Protein AF-A0AAJ4XD61-F1 (afdb_monomer)

Solvent-accessible surface area (backbone atoms only — not comparable to full-atom values): 10474 Å² total; per-residue (Å²): 143,77,82,74,88,68,86,45,71,70,56,52,54,52,51,52,53,49,52,51,53,53,51,50,51,53,49,53,50,52,49,56,61,45,53,46,67,23,56,29,84,38,44,87,35,73,72,47,46,79,49,48,78,36,85,38,51,25,72,42,56,35,38,30,31,34,50,80,77,46,98,38,82,84,31,45,27,43,47,44,35,91,63,39,84,61,34,61,56,54,55,50,40,56,69,39,100,76,48,63,38,43,83,73,51,75,40,61,50,62,17,38,35,35,28,81,45,31,36,24,34,20,40,32,77,80,63,52,63,49,31,31,37,32,34,44,36,33,38,82,89,66,54,74,44,42,26,28,32,78,60,45,44,74,39,89,88,45,76,66,56,90,79,20,48,26,26,38,41,59,49,48,56,59,48,95,66,62,56,84,62,74,34,74,43,72,62,39,39,86,129

Structure (mmCIF, N/CA/C/O backbone):
data_AF-A0AAJ4XD61-F1
#
_entry.id   AF-A0AAJ4XD61-F1
#
loop_
_atom_site.group_PDB
_atom_site.id
_atom_site.type_symbol
_atom_site.label_atom_id
_atom_site.label_alt_id
_atom_site.label_comp_id
_atom_site.label_asym_id
_atom_site.label_entity_id
_atom_site.label_seq_id
_atom_site.pdbx_PDB_ins_code
_atom_site.Cartn_x
_atom_site.Cartn_y
_atom_site.Cartn_z
_atom_site.occupancy
_atom_site.B_iso_or_equiv
_atom_site.auth_seq_id
_atom_site.auth_comp_id
_atom_site.auth_asym_id
_atom_site.auth_atom_id
_atom_site.pdbx_PDB_model_num
ATOM 1 N N . MET A 1 1 ? 29.766 -0.942 -69.071 1.00 41.41 1 MET A N 1
ATOM 2 C CA . MET A 1 1 ? 30.371 -1.446 -67.819 1.00 41.41 1 MET A CA 1
ATOM 3 C C . MET A 1 1 ? 30.762 -0.225 -66.989 1.00 41.41 1 MET A C 1
ATOM 5 O O . MET A 1 1 ? 31.818 0.340 -67.216 1.00 41.41 1 MET A O 1
ATOM 9 N N . GLY A 1 2 ? 29.845 0.290 -66.163 1.00 44.09 2 GLY A N 1
ATOM 10 C CA . GLY A 1 2 ? 30.051 1.512 -65.374 1.00 44.09 2 GLY A CA 1
ATOM 11 C C . GLY A 1 2 ? 30.222 1.145 -63.906 1.00 44.09 2 GLY A C 1
ATOM 12 O O . GLY A 1 2 ? 29.360 0.479 -63.340 1.00 44.09 2 GLY A O 1
ATOM 13 N N . ILE A 1 3 ? 31.369 1.490 -63.334 1.00 48.03 3 ILE A N 1
ATOM 14 C CA . ILE A 1 3 ? 31.795 1.123 -61.982 1.00 48.03 3 ILE A CA 1
ATOM 15 C C . ILE A 1 3 ? 30.750 1.611 -60.963 1.00 48.03 3 ILE A C 1
ATOM 17 O O . ILE A 1 3 ? 30.395 2.787 -60.955 1.00 48.03 3 ILE A O 1
ATOM 21 N N . LYS A 1 4 ? 30.243 0.682 -60.136 1.00 55.12 4 LYS A N 1
ATOM 22 C CA . LYS A 1 4 ? 29.303 0.923 -59.026 1.00 55.12 4 LYS A CA 1
ATOM 23 C C . LYS A 1 4 ? 29.741 2.150 -58.223 1.00 55.12 4 LYS A C 1
ATOM 25 O O . LYS A 1 4 ? 30.900 2.204 -57.816 1.00 55.12 4 LYS A O 1
ATOM 30 N N . GLU A 1 5 ? 28.825 3.082 -57.950 1.00 60.38 5 GLU A N 1
ATOM 31 C CA . GLU A 1 5 ? 29.060 4.172 -56.998 1.00 60.38 5 GLU A CA 1
ATOM 32 C C . GLU A 1 5 ? 29.493 3.584 -55.646 1.00 60.38 5 GLU A C 1
ATOM 34 O O . GLU A 1 5 ? 28.682 3.089 -54.861 1.00 60.38 5 GLU A O 1
ATOM 39 N N . GLY A 1 6 ? 30.803 3.576 -55.400 1.00 63.00 6 GLY A N 1
ATOM 40 C CA . GLY A 1 6 ? 31.387 3.079 -54.166 1.00 63.00 6 GLY A CA 1
ATOM 41 C C . GLY A 1 6 ? 30.947 3.948 -52.995 1.00 63.00 6 GLY A C 1
ATOM 42 O O . GLY A 1 6 ? 30.876 5.175 -53.098 1.00 63.00 6 GLY A O 1
ATOM 43 N N . ILE A 1 7 ? 30.643 3.313 -51.866 1.00 67.31 7 ILE A N 1
ATOM 44 C CA . ILE A 1 7 ? 30.358 4.013 -50.615 1.00 67.31 7 ILE A CA 1
ATOM 45 C C . ILE A 1 7 ? 31.574 4.894 -50.290 1.00 67.31 7 ILE A C 1
ATOM 47 O O . ILE A 1 7 ? 32.652 4.397 -49.981 1.00 67.31 7 ILE A O 1
ATOM 51 N N . THR A 1 8 ? 31.418 6.213 -50.382 1.00 80.56 8 THR A N 1
ATOM 52 C CA . THR A 1 8 ? 32.490 7.158 -50.056 1.00 80.56 8 THR A CA 1
ATOM 53 C C . THR A 1 8 ? 32.711 7.220 -48.546 1.00 80.56 8 THR A C 1
ATOM 55 O O . THR A 1 8 ? 31.757 7.138 -47.771 1.00 80.56 8 THR A O 1
ATOM 58 N N . ALA A 1 9 ? 33.955 7.438 -48.104 1.00 78.38 9 ALA A N 1
ATOM 59 C CA . ALA A 1 9 ? 34.315 7.516 -46.680 1.00 78.38 9 ALA A CA 1
ATOM 60 C C . ALA A 1 9 ? 33.426 8.496 -45.883 1.00 78.38 9 ALA A C 1
ATOM 62 O O . ALA A 1 9 ? 33.001 8.200 -44.769 1.00 78.38 9 ALA A O 1
ATOM 63 N N . LYS A 1 10 ? 33.034 9.623 -46.494 1.00 82.00 10 LYS A N 1
ATOM 64 C CA . LYS A 1 10 ? 32.093 10.598 -45.914 1.00 82.00 10 LYS A CA 1
ATOM 65 C C . LYS A 1 10 ? 30.693 10.014 -45.661 1.00 82.00 10 LYS A C 1
ATOM 67 O O . LYS A 1 10 ? 30.077 10.335 -44.647 1.00 82.00 10 LYS A O 1
ATOM 72 N N . LYS A 1 11 ? 30.188 9.151 -46.556 1.00 83.19 11 LYS A N 1
ATOM 73 C CA . LYS A 1 11 ? 28.915 8.428 -46.369 1.00 83.19 11 LYS A CA 1
ATOM 74 C C . LYS A 1 11 ? 29.038 7.398 -45.239 1.00 83.19 11 LYS A C 1
ATOM 76 O O . LYS A 1 11 ? 28.133 7.332 -44.413 1.00 83.19 11 LYS A O 1
ATOM 81 N N . VAL A 1 12 ? 30.161 6.672 -45.148 1.00 86.44 12 VAL A N 1
ATOM 82 C CA . VAL A 1 12 ? 30.424 5.714 -44.050 1.00 86.44 12 VAL A CA 1
ATOM 83 C C . VAL A 1 12 ? 30.426 6.414 -42.691 1.00 86.44 12 VAL A C 1
ATOM 85 O O . VAL A 1 12 ? 29.702 6.000 -41.790 1.00 86.44 12 VAL A O 1
ATOM 88 N N . ILE A 1 13 ? 31.173 7.514 -42.557 1.00 90.62 13 ILE A N 1
ATOM 89 C CA . ILE A 1 13 ? 31.266 8.285 -41.306 1.00 90.62 13 ILE A CA 1
ATOM 90 C C . ILE A 1 13 ? 29.890 8.818 -40.890 1.00 90.62 13 ILE A C 1
ATOM 92 O O . ILE A 1 13 ? 29.514 8.714 -39.725 1.00 90.62 13 ILE A O 1
ATOM 96 N N . LYS A 1 14 ? 29.097 9.336 -41.839 1.00 91.31 14 LYS A N 1
ATOM 97 C CA . LYS A 1 14 ? 27.735 9.812 -41.557 1.00 91.31 14 LYS A CA 1
ATOM 98 C C . LYS A 1 14 ? 26.831 8.691 -41.032 1.00 91.31 14 LYS A C 1
ATOM 100 O O . LYS A 1 14 ? 26.114 8.911 -40.061 1.00 91.31 14 LYS A O 1
ATOM 105 N N . ILE A 1 15 ? 26.867 7.507 -41.649 1.00 92.19 15 ILE A N 1
ATOM 106 C CA . ILE A 1 15 ? 26.083 6.343 -41.200 1.00 92.19 15 ILE A CA 1
ATOM 107 C C . ILE A 1 15 ? 26.527 5.913 -39.801 1.00 92.19 15 ILE A C 1
ATOM 109 O O . ILE A 1 15 ? 25.681 5.701 -38.940 1.00 92.19 15 ILE A O 1
ATOM 113 N N . PHE A 1 16 ? 27.835 5.854 -39.548 1.00 93.44 16 PHE A N 1
ATOM 114 C CA . PHE A 1 16 ? 28.373 5.491 -38.239 1.00 93.44 16 PHE A CA 1
ATOM 115 C C . PHE A 1 16 ? 27.903 6.446 -37.131 1.00 93.44 16 PHE A C 1
ATOM 117 O O . PHE A 1 16 ? 27.430 5.993 -36.091 1.00 93.44 16 PHE A O 1
ATOM 124 N N . ILE A 1 17 ? 27.944 7.760 -37.378 1.00 94.81 17 ILE A N 1
ATOM 125 C CA . ILE A 1 17 ? 27.443 8.770 -36.433 1.00 94.81 17 ILE A CA 1
ATOM 126 C C . ILE A 1 17 ? 25.939 8.594 -36.184 1.00 94.81 17 ILE A C 1
ATOM 128 O O . ILE A 1 17 ? 25.503 8.641 -35.036 1.00 94.81 17 ILE A O 1
ATOM 132 N N . ILE A 1 18 ? 25.141 8.347 -37.230 1.00 95.75 18 ILE A N 1
ATOM 133 C CA . ILE A 1 18 ? 23.700 8.091 -37.079 1.00 95.75 18 ILE A CA 1
ATOM 134 C C . ILE A 1 18 ? 23.461 6.839 -36.229 1.00 95.75 18 ILE A C 1
ATOM 136 O O . ILE A 1 18 ? 22.655 6.889 -35.304 1.00 95.75 18 ILE A O 1
ATOM 140 N N . CYS A 1 19 ? 24.175 5.742 -36.490 1.00 95.69 19 CYS A N 1
ATOM 141 C CA . CYS A 1 19 ? 24.056 4.513 -35.707 1.00 95.69 19 CYS A CA 1
ATOM 142 C C . CYS A 1 19 ? 24.410 4.733 -34.232 1.00 95.69 19 CYS A C 1
ATOM 144 O O . CYS A 1 19 ? 23.710 4.213 -33.367 1.00 95.69 19 CYS A O 1
ATOM 146 N N . LEU A 1 20 ? 25.444 5.528 -33.933 1.00 96.12 20 LEU A N 1
ATOM 147 C CA . LEU A 1 20 ? 25.796 5.875 -32.554 1.00 96.12 20 LEU A CA 1
ATOM 148 C C . LEU A 1 20 ? 24.698 6.688 -31.866 1.00 96.12 20 LEU A C 1
ATOM 150 O O . LEU A 1 20 ? 24.320 6.366 -30.743 1.00 96.12 20 LEU A O 1
ATOM 154 N N . ILE A 1 21 ? 24.155 7.707 -32.536 1.00 96.94 21 ILE A N 1
ATOM 155 C CA . ILE A 1 21 ? 23.086 8.546 -31.975 1.00 96.94 21 ILE A CA 1
ATOM 156 C C . ILE A 1 21 ? 21.821 7.714 -31.740 1.00 96.94 21 ILE A C 1
ATOM 158 O O . ILE A 1 21 ? 21.247 7.758 -30.654 1.00 96.94 21 ILE A O 1
ATOM 162 N N . VAL A 1 22 ? 21.401 6.921 -32.728 1.00 97.00 22 VAL A N 1
ATOM 163 C CA . VAL A 1 22 ? 20.222 6.050 -32.612 1.00 97.00 22 VAL A CA 1
ATOM 164 C C . VAL A 1 22 ? 20.436 4.999 -31.525 1.00 97.00 22 VAL A C 1
ATOM 166 O O . VAL A 1 22 ? 19.553 4.800 -30.694 1.00 97.00 22 VAL A O 1
ATOM 169 N N . GLY A 1 23 ? 21.613 4.372 -31.477 1.00 97.06 23 GLY A N 1
ATOM 170 C CA . GLY A 1 23 ? 21.970 3.408 -30.438 1.00 97.06 23 GLY A CA 1
ATOM 171 C C . GLY A 1 23 ? 21.922 4.019 -29.039 1.00 97.06 23 GLY A C 1
ATOM 172 O O . GLY A 1 23 ? 21.341 3.424 -28.134 1.00 97.06 23 GLY A O 1
ATOM 173 N N . PHE A 1 24 ? 22.445 5.235 -28.870 1.00 96.81 24 PHE A N 1
ATOM 174 C CA . PHE A 1 24 ? 22.386 5.956 -27.600 1.00 96.81 24 PHE A CA 1
ATOM 175 C C . PHE A 1 24 ? 20.947 6.290 -27.189 1.00 96.81 24 PHE A C 1
ATOM 177 O O . PHE A 1 24 ? 20.566 6.052 -26.045 1.00 96.81 24 PHE A O 1
ATOM 184 N N . ILE A 1 25 ? 20.117 6.775 -28.117 1.00 96.88 25 ILE A N 1
ATOM 185 C CA . ILE A 1 25 ? 18.702 7.072 -27.843 1.00 96.88 25 ILE A CA 1
ATOM 186 C C . ILE A 1 25 ? 17.949 5.801 -27.433 1.00 96.88 25 ILE A C 1
ATOM 188 O O . ILE A 1 25 ? 17.215 5.821 -26.445 1.00 96.88 25 ILE A O 1
ATOM 192 N N . LEU A 1 26 ? 18.148 4.688 -28.146 1.00 96.62 26 LEU A N 1
ATOM 193 C CA . LEU A 1 26 ? 17.525 3.404 -27.810 1.00 96.62 26 LEU A CA 1
ATOM 194 C C . LEU A 1 26 ? 17.996 2.877 -26.451 1.00 96.62 26 LEU A C 1
ATOM 196 O O . LEU A 1 26 ? 17.189 2.349 -25.688 1.00 96.62 26 LEU A O 1
ATOM 200 N N . PHE A 1 27 ? 19.274 3.054 -26.123 1.00 95.75 27 PHE A N 1
ATOM 201 C CA . PHE A 1 27 ? 19.824 2.676 -24.826 1.00 95.75 27 PHE A CA 1
ATOM 202 C C . PHE A 1 27 ? 19.216 3.499 -23.682 1.00 95.75 27 PHE A C 1
ATOM 204 O O . PHE A 1 27 ? 18.730 2.930 -22.704 1.00 95.75 27 PHE A O 1
ATOM 211 N N . VAL A 1 28 ? 19.159 4.827 -23.823 1.00 95.06 28 VAL A N 1
ATOM 212 C CA . VAL A 1 28 ? 18.509 5.713 -22.842 1.00 95.06 28 VAL A CA 1
ATOM 213 C C . VAL A 1 28 ? 17.031 5.358 -22.695 1.00 95.06 28 VAL A C 1
ATOM 215 O O . VAL A 1 28 ? 16.528 5.259 -21.575 1.00 95.06 28 VAL A O 1
ATOM 218 N N . PHE A 1 29 ? 16.339 5.100 -23.806 1.00 93.12 29 PHE A N 1
ATOM 219 C CA . PHE A 1 29 ? 14.955 4.644 -23.782 1.00 93.12 29 PHE A CA 1
ATOM 220 C C . PHE A 1 29 ? 14.813 3.330 -23.002 1.00 93.12 29 PHE A C 1
ATOM 222 O O . PHE A 1 29 ? 13.969 3.248 -22.113 1.00 93.12 29 PHE A O 1
ATOM 229 N N . ALA A 1 30 ? 15.669 2.336 -23.247 1.00 89.50 30 ALA A N 1
ATOM 230 C CA . ALA A 1 30 ? 15.654 1.066 -22.522 1.00 89.50 30 ALA A CA 1
ATOM 231 C C . ALA A 1 30 ? 15.893 1.235 -21.009 1.00 89.50 30 ALA A C 1
ATOM 233 O O . ALA A 1 30 ? 15.235 0.565 -20.208 1.00 89.50 30 ALA A O 1
ATOM 234 N N . ILE A 1 31 ? 16.768 2.160 -20.597 1.00 90.56 31 ILE A N 1
ATOM 235 C CA . ILE A 1 31 ? 16.965 2.491 -19.176 1.00 90.56 31 ILE A CA 1
ATOM 236 C C . ILE A 1 31 ? 15.693 3.089 -18.584 1.00 90.56 31 ILE A C 1
ATOM 238 O O . ILE A 1 31 ? 15.232 2.607 -17.553 1.00 90.56 31 ILE A O 1
ATOM 242 N N . ILE A 1 32 ? 15.100 4.095 -19.236 1.00 88.75 32 ILE A N 1
ATOM 243 C CA . ILE A 1 32 ? 13.856 4.731 -18.769 1.00 88.75 32 ILE A CA 1
ATOM 244 C C . ILE A 1 32 ? 12.755 3.681 -18.608 1.00 88.75 32 ILE A C 1
ATOM 246 O O . ILE A 1 32 ? 12.020 3.699 -17.620 1.00 88.75 32 ILE A O 1
ATOM 250 N N . GLN A 1 33 ? 12.667 2.737 -19.545 1.00 84.06 33 GLN A N 1
ATOM 251 C CA . GLN A 1 33 ? 11.729 1.626 -19.442 1.00 84.06 33 GLN A CA 1
ATOM 252 C C . GLN A 1 33 ? 12.097 0.687 -18.271 1.00 84.06 33 GLN A C 1
ATOM 254 O O . GLN A 1 33 ? 11.252 0.221 -17.523 1.00 84.06 33 GLN A O 1
ATOM 259 N N . THR A 1 34 ? 13.365 0.418 -18.010 1.00 84.00 34 THR A N 1
ATOM 260 C CA . THR A 1 34 ? 13.709 -0.489 -16.904 1.00 84.00 34 THR A CA 1
ATOM 261 C C . THR A 1 34 ? 13.411 0.140 -15.538 1.00 84.00 34 THR A C 1
ATOM 263 O O . THR A 1 34 ? 12.860 -0.523 -14.667 1.00 84.00 34 THR A O 1
ATOM 266 N N . VAL A 1 35 ? 13.693 1.431 -15.349 1.00 88.12 35 VAL A N 1
ATOM 267 C CA . VAL A 1 35 ? 13.585 2.083 -14.028 1.00 88.12 35 VAL A CA 1
ATOM 268 C C . VAL A 1 35 ? 12.174 2.550 -13.665 1.00 88.12 35 VAL A C 1
ATOM 270 O O . VAL A 1 35 ? 11.891 2.791 -12.490 1.00 88.12 35 VAL A O 1
ATOM 273 N N . LYS A 1 36 ? 11.268 2.697 -14.639 1.00 88.31 36 LYS A N 1
ATOM 274 C CA . LYS A 1 36 ? 9.931 3.246 -14.390 1.00 88.31 36 LYS A CA 1
ATOM 275 C C . LYS A 1 36 ? 9.055 2.259 -13.616 1.00 88.31 36 LYS A C 1
ATOM 277 O O . LYS A 1 36 ? 8.877 1.107 -14.006 1.00 88.31 36 LYS A O 1
ATOM 282 N N . THR A 1 37 ? 8.444 2.750 -12.539 1.00 89.38 37 THR A N 1
ATOM 283 C CA . THR A 1 37 ? 7.439 2.007 -11.772 1.00 89.38 37 THR A CA 1
ATOM 284 C C . THR A 1 37 ? 6.231 1.674 -12.644 1.00 89.38 37 THR A C 1
ATOM 286 O O . THR A 1 37 ? 5.659 2.545 -13.305 1.00 89.38 37 THR A O 1
ATOM 289 N N . LYS A 1 38 ? 5.825 0.408 -12.608 1.00 92.56 38 LYS A N 1
ATOM 290 C CA . LYS A 1 38 ? 4.647 -0.118 -13.307 1.00 92.56 38 LYS A CA 1
ATOM 291 C C . LYS A 1 38 ? 3.446 -0.127 -12.373 1.00 92.56 38 LYS A C 1
ATOM 293 O O . LYS A 1 38 ? 3.621 -0.232 -11.155 1.00 92.56 38 LYS A O 1
ATOM 298 N N . SER A 1 39 ? 2.234 -0.056 -12.923 1.00 94.00 39 SER A N 1
ATOM 299 C CA . SER A 1 39 ? 1.009 -0.082 -12.115 1.00 94.00 39 SER A CA 1
ATOM 300 C C . SER A 1 39 ? -0.140 -0.810 -12.808 1.00 94.00 39 SER A C 1
ATOM 302 O O . SER A 1 39 ? -0.460 -0.477 -13.944 1.00 94.00 39 SER A O 1
ATOM 304 N N . THR A 1 40 ? -0.827 -1.707 -12.097 1.00 95.31 40 THR A N 1
ATOM 305 C CA . THR A 1 40 ? -2.027 -2.407 -12.593 1.00 95.31 40 THR A CA 1
ATOM 306 C C . THR A 1 40 ? -3.185 -2.258 -11.617 1.00 95.31 40 THR A C 1
ATOM 308 O O . THR A 1 40 ? -3.015 -2.371 -10.403 1.00 95.31 40 THR A O 1
ATOM 311 N N . ASN A 1 41 ? -4.391 -2.024 -12.137 1.00 96.19 41 ASN A N 1
ATOM 312 C CA . ASN A 1 41 ? -5.608 -1.993 -11.329 1.00 96.19 41 ASN A CA 1
ATOM 313 C C . ASN A 1 41 ? -5.960 -3.408 -10.832 1.00 96.19 41 ASN A C 1
ATOM 315 O O . ASN A 1 41 ? -6.152 -4.325 -11.630 1.00 96.19 41 ASN A O 1
ATOM 319 N N . ILE A 1 42 ? -6.088 -3.567 -9.514 1.00 96.69 42 ILE A N 1
ATOM 320 C CA . ILE A 1 42 ? -6.462 -4.834 -8.864 1.00 96.69 42 ILE A CA 1
ATOM 321 C C . ILE A 1 42 ? -7.812 -4.749 -8.142 1.00 96.69 42 ILE A C 1
ATOM 323 O O . ILE A 1 42 ? -8.186 -5.670 -7.423 1.00 96.69 42 ILE A O 1
ATOM 327 N N . SER A 1 43 ? -8.597 -3.696 -8.383 1.00 96.69 43 SER A N 1
ATOM 328 C CA . SER A 1 43 ? -9.891 -3.457 -7.732 1.00 96.69 43 SER A CA 1
ATOM 329 C C . SER A 1 43 ? -10.910 -4.580 -7.930 1.00 96.69 43 SER A C 1
ATOM 331 O O . SER A 1 43 ? -11.793 -4.770 -7.104 1.00 96.69 43 SER A O 1
ATOM 333 N N . LYS A 1 44 ? -10.803 -5.350 -9.017 1.00 95.62 44 LYS A N 1
ATOM 334 C CA . LYS A 1 44 ? -11.701 -6.485 -9.298 1.00 95.62 44 LYS A CA 1
ATOM 335 C C . LYS A 1 44 ? -11.187 -7.821 -8.741 1.00 95.62 44 LYS A C 1
ATOM 337 O O . LYS A 1 44 ? -11.813 -8.855 -8.968 1.00 95.62 44 LYS A O 1
ATOM 342 N N . LYS A 1 45 ? -10.037 -7.837 -8.060 1.00 95.88 45 LYS A N 1
ATOM 343 C CA . LYS A 1 45 ? -9.404 -9.050 -7.519 1.00 95.88 45 LYS A CA 1
ATOM 344 C C . LYS A 1 45 ? -9.697 -9.186 -6.029 1.00 95.88 45 LYS A C 1
ATOM 346 O O . LYS A 1 45 ? -9.792 -8.189 -5.324 1.00 95.88 45 LYS A O 1
ATOM 351 N N . ALA A 1 46 ? -9.867 -10.419 -5.562 1.00 95.25 46 ALA A N 1
ATOM 352 C CA . ALA A 1 46 ? -9.955 -10.690 -4.132 1.00 95.25 46 ALA A CA 1
ATOM 353 C C . ALA A 1 46 ? -8.572 -10.508 -3.467 1.00 95.25 46 ALA A C 1
ATOM 355 O O . ALA A 1 46 ? -7.562 -10.722 -4.146 1.00 95.25 46 ALA A O 1
ATOM 356 N N . PRO A 1 47 ? -8.521 -10.088 -2.190 1.00 96.00 47 PRO A N 1
ATOM 357 C CA . PRO A 1 47 ? -9.653 -9.675 -1.353 1.00 96.00 47 PRO A CA 1
ATOM 358 C C . PRO A 1 47 ? -10.089 -8.209 -1.586 1.00 96.00 47 PRO A C 1
ATOM 360 O O . PRO A 1 47 ? -11.095 -7.768 -1.039 1.00 96.00 47 PRO A O 1
ATOM 363 N N . TYR A 1 48 ? -9.401 -7.434 -2.436 1.00 97.44 48 TYR A N 1
ATOM 364 C CA . TYR A 1 48 ? -9.690 -6.001 -2.644 1.00 97.44 48 TYR A CA 1
ATOM 365 C C . TYR A 1 48 ? -11.126 -5.705 -3.089 1.00 97.44 48 TYR A C 1
ATOM 367 O O . TYR A 1 48 ? -11.755 -4.786 -2.568 1.00 97.44 48 TYR A O 1
ATOM 375 N N . LYS A 1 49 ? -11.683 -6.501 -4.009 1.00 97.12 49 LYS A N 1
ATOM 376 C CA . LYS A 1 49 ? -13.069 -6.341 -4.487 1.00 97.12 49 LYS A CA 1
ATOM 377 C C . LYS A 1 49 ? -14.104 -6.397 -3.356 1.00 97.12 49 LYS A C 1
ATOM 379 O O . LYS A 1 49 ? -15.219 -5.921 -3.522 1.00 97.12 49 LYS A O 1
ATOM 384 N N . GLU A 1 50 ? -13.757 -7.027 -2.236 1.00 96.12 50 GLU A N 1
ATOM 385 C CA . GLU A 1 50 ? -14.659 -7.262 -1.110 1.00 96.12 50 GLU A CA 1
ATOM 386 C C . GLU A 1 50 ? -14.647 -6.110 -0.112 1.00 96.12 50 GLU A C 1
ATOM 388 O O . GLU A 1 50 ? -15.589 -5.995 0.669 1.00 96.12 50 GLU A O 1
ATOM 393 N N . VAL A 1 51 ? -13.620 -5.260 -0.145 1.00 97.44 51 VAL A N 1
ATOM 394 C CA . VAL A 1 51 ? -13.462 -4.103 0.748 1.00 97.44 51 VAL A CA 1
ATOM 395 C C . VAL A 1 51 ? -13.707 -2.772 0.036 1.00 97.44 51 VAL A C 1
ATOM 397 O O . VAL A 1 51 ? -14.055 -1.785 0.678 1.00 97.44 51 VAL A O 1
ATOM 400 N N . LEU A 1 52 ? -13.556 -2.732 -1.290 1.00 98.00 52 LEU A N 1
ATOM 401 C CA . LEU A 1 52 ? -13.748 -1.517 -2.078 1.00 98.00 52 LEU A CA 1
ATOM 402 C C . LEU A 1 52 ? -15.200 -1.035 -2.074 1.00 98.00 52 LEU A C 1
ATOM 404 O O . LEU A 1 52 ? -16.137 -1.822 -2.200 1.00 98.00 52 LEU A O 1
ATOM 408 N N . GLY A 1 53 ? -15.367 0.281 -1.947 1.00 97.75 53 GLY A N 1
ATOM 409 C CA . GLY A 1 53 ? -16.662 0.960 -1.892 1.00 97.75 53 GLY A CA 1
ATOM 410 C C . GLY A 1 53 ? -17.454 0.722 -0.605 1.00 97.75 53 GLY A C 1
ATOM 411 O O . GLY A 1 53 ? -18.560 1.241 -0.483 1.00 97.75 53 GLY A O 1
ATOM 412 N N . LYS A 1 54 ? -16.920 -0.045 0.353 1.00 98.00 54 LYS A N 1
ATOM 413 C CA . LYS A 1 54 ? -17.575 -0.307 1.637 1.00 98.00 54 LYS A CA 1
ATOM 414 C C . LYS A 1 54 ? -17.058 0.636 2.711 1.00 98.00 54 LYS A C 1
ATOM 416 O O . LYS A 1 54 ? -15.875 0.964 2.742 1.00 98.00 54 LYS A O 1
ATOM 421 N N . GLU A 1 55 ? -17.950 1.016 3.619 1.00 98.19 55 GLU A N 1
ATOM 422 C CA . GLU A 1 55 ? -17.563 1.644 4.877 1.00 98.19 55 GLU A CA 1
ATOM 423 C C . GLU A 1 55 ? -17.021 0.566 5.820 1.00 98.19 55 GLU A C 1
ATOM 425 O O . GLU A 1 55 ? -17.742 -0.341 6.239 1.00 98.19 55 GLU A O 1
ATOM 430 N N . LEU A 1 56 ? -15.728 0.645 6.120 1.00 98.31 56 LEU A N 1
ATOM 431 C CA . LEU A 1 56 ? -15.036 -0.267 7.021 1.00 98.31 56 LEU A CA 1
ATOM 432 C C . LEU A 1 56 ? -14.749 0.463 8.327 1.00 98.31 56 LEU A C 1
ATOM 434 O O . LEU A 1 56 ? -14.249 1.585 8.320 1.00 98.31 56 LEU A O 1
ATOM 438 N N . VAL A 1 57 ? -15.029 -0.185 9.453 1.00 98.25 57 VAL A N 1
ATOM 439 C CA . VAL A 1 57 ? -14.796 0.394 10.781 1.00 98.25 57 VAL A CA 1
ATOM 440 C C . VAL A 1 57 ? -13.527 -0.202 11.372 1.00 98.25 57 VAL A C 1
ATOM 442 O O . VAL A 1 57 ? -13.435 -1.423 11.535 1.00 98.25 57 VAL A O 1
ATOM 445 N N . THR A 1 58 ? -12.555 0.646 11.705 1.00 98.00 58 THR A N 1
ATOM 446 C CA . THR A 1 58 ? -11.313 0.212 12.347 1.00 98.00 58 THR A CA 1
ATOM 447 C C . THR A 1 58 ? -11.610 -0.367 13.727 1.00 98.00 58 THR A C 1
ATOM 449 O O . THR A 1 58 ? -12.435 0.135 14.487 1.00 98.00 58 THR A O 1
ATOM 452 N N . LYS A 1 59 ? -10.944 -1.466 14.061 1.00 97.56 59 LYS A N 1
ATOM 453 C CA . LYS A 1 59 ? -11.078 -2.183 15.335 1.00 97.56 59 LYS A CA 1
ATOM 454 C C . LYS A 1 59 ? -9.936 -1.882 16.296 1.00 97.56 59 LYS A C 1
ATOM 456 O O . LYS A 1 59 ? -9.940 -2.375 17.417 1.00 97.56 59 LYS A O 1
ATOM 461 N N . ARG A 1 60 ? -8.947 -1.107 15.850 1.00 96.19 60 ARG A N 1
ATOM 462 C CA . ARG A 1 60 ? -7.773 -0.722 16.629 1.00 96.19 60 ARG A CA 1
ATOM 463 C C . ARG A 1 60 ? -7.219 0.626 16.163 1.00 96.19 60 ARG A C 1
ATOM 465 O O . ARG A 1 60 ? -7.569 1.044 15.054 1.00 96.19 60 ARG A O 1
ATOM 472 N N . PRO A 1 61 ? -6.381 1.281 16.984 1.00 97.00 61 PRO A N 1
ATOM 473 C CA . PRO A 1 61 ? -5.744 2.534 16.614 1.00 97.00 61 PRO A CA 1
ATOM 474 C C . PRO A 1 61 ? -4.857 2.383 15.381 1.00 97.00 61 PRO A C 1
ATOM 476 O O . PRO A 1 61 ? -4.230 1.343 15.160 1.00 97.00 61 PRO A O 1
ATOM 479 N N . ILE A 1 62 ? -4.793 3.447 14.595 1.00 97.31 62 ILE A N 1
ATOM 480 C CA . ILE A 1 62 ? -4.009 3.538 13.367 1.00 97.31 62 ILE A CA 1
ATOM 481 C C . ILE A 1 62 ? -3.135 4.786 13.436 1.00 97.31 62 ILE A C 1
ATOM 483 O O . ILE A 1 62 ? -3.517 5.803 14.016 1.00 97.31 62 ILE A O 1
ATOM 487 N N . ARG A 1 63 ? -1.953 4.727 12.831 1.00 97.88 63 ARG A N 1
ATOM 488 C CA . ARG A 1 63 ? -1.088 5.896 12.664 1.00 97.88 63 ARG A CA 1
ATOM 489 C C . ARG A 1 63 ? -1.051 6.317 11.212 1.00 97.88 63 ARG A C 1
ATOM 491 O O . ARG A 1 63 ? -1.062 5.474 10.312 1.00 97.88 63 ARG A O 1
ATOM 498 N N . LEU A 1 64 ? -0.997 7.627 11.020 1.00 98.00 64 LEU A N 1
ATOM 499 C CA . LEU A 1 64 ? -0.882 8.262 9.719 1.00 98.00 64 LEU A CA 1
ATOM 500 C C . LEU A 1 64 ? 0.515 8.847 9.577 1.00 98.00 64 LEU A C 1
ATOM 502 O O . LEU A 1 64 ? 0.908 9.737 10.333 1.00 98.00 64 LEU A O 1
ATOM 506 N N . PHE A 1 65 ? 1.255 8.353 8.597 1.00 97.56 65 PHE A N 1
ATOM 507 C CA . PHE A 1 65 ? 2.600 8.800 8.273 1.00 97.56 65 PHE A CA 1
ATOM 508 C C . PHE A 1 65 ? 2.569 9.6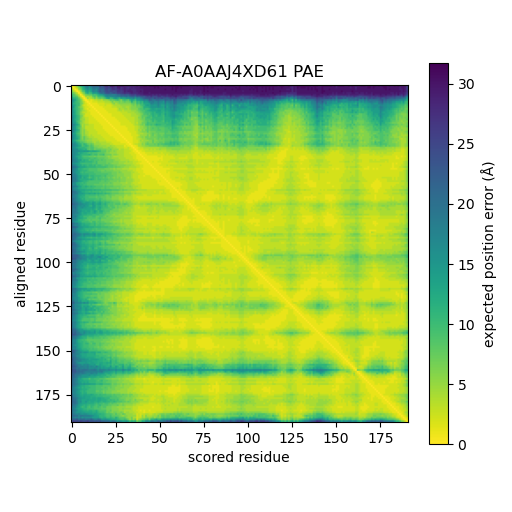25 6.988 1.00 97.56 65 PHE A C 1
ATOM 510 O O . PHE A 1 65 ? 1.884 9.268 6.035 1.00 97.56 65 PHE A O 1
ATOM 517 N N . MET A 1 66 ? 3.316 10.722 6.947 1.00 96.75 66 MET A N 1
ATOM 518 C CA . MET A 1 66 ? 3.600 11.450 5.712 1.00 96.75 66 MET A CA 1
ATOM 519 C C . MET A 1 66 ? 5.016 11.120 5.264 1.00 96.75 66 MET A C 1
ATOM 521 O O . MET A 1 66 ? 5.976 11.435 5.968 1.00 96.75 66 MET A O 1
ATOM 525 N N . GLU A 1 67 ? 5.141 10.496 4.100 1.00 92.81 67 GLU A N 1
ATOM 526 C CA . GLU A 1 67 ? 6.427 10.258 3.446 1.00 92.81 67 GLU A CA 1
ATOM 527 C C . GLU A 1 67 ? 6.864 11.518 2.679 1.00 92.81 67 GLU A C 1
ATOM 529 O O . GLU A 1 67 ? 6.024 12.235 2.133 1.00 92.81 67 GLU A O 1
ATOM 534 N N . GLN A 1 68 ? 8.171 11.798 2.597 1.00 90.81 68 GLN A N 1
ATOM 535 C CA . GLN A 1 68 ? 8.678 12.895 1.752 1.00 90.81 68 GLN A CA 1
ATOM 536 C C . GLN A 1 68 ? 8.298 12.715 0.272 1.00 90.81 68 GLN A C 1
ATOM 538 O O . GLN A 1 68 ? 8.012 13.688 -0.429 1.00 90.81 68 GLN A O 1
ATOM 543 N N . THR A 1 69 ? 8.273 11.467 -0.201 1.00 89.62 69 THR A N 1
ATOM 544 C CA . THR A 1 69 ? 7.932 11.100 -1.580 1.00 89.62 69 THR A CA 1
ATOM 545 C C . THR A 1 69 ? 6.797 10.075 -1.588 1.00 89.62 69 THR A C 1
ATOM 547 O O . THR A 1 69 ? 7.060 8.887 -1.782 1.00 89.62 69 THR A O 1
ATOM 550 N N . PRO A 1 70 ? 5.538 10.504 -1.374 1.00 91.25 70 PRO A N 1
ATOM 551 C CA . PRO A 1 70 ? 4.406 9.587 -1.344 1.00 91.25 70 PRO A CA 1
ATOM 552 C C . PRO A 1 70 ? 4.200 8.937 -2.713 1.00 91.25 70 PRO A C 1
ATOM 554 O O . PRO A 1 70 ? 4.438 9.557 -3.755 1.00 91.25 70 PRO A O 1
ATOM 557 N N . THR A 1 71 ? 3.664 7.713 -2.723 1.00 90.25 71 THR A N 1
ATOM 558 C CA . THR A 1 71 ? 3.331 6.999 -3.973 1.00 90.25 71 THR A CA 1
ATOM 559 C C . THR A 1 71 ? 2.395 7.825 -4.857 1.00 90.25 71 THR A C 1
ATOM 561 O O . THR A 1 71 ? 2.508 7.818 -6.085 1.00 90.25 71 THR A O 1
ATOM 564 N N . LYS A 1 72 ? 1.458 8.542 -4.228 1.00 92.88 72 LYS A N 1
ATOM 565 C CA . LYS A 1 72 ? 0.524 9.459 -4.875 1.00 92.88 72 LYS A CA 1
ATOM 566 C C . LYS A 1 72 ? 0.350 10.718 -4.051 1.00 92.88 72 LYS A C 1
ATOM 568 O O . LYS A 1 72 ? -0.014 10.646 -2.883 1.00 92.88 72 LYS A O 1
ATOM 573 N N . LYS A 1 73 ? 0.525 11.875 -4.687 1.00 94.19 73 LYS A N 1
ATOM 574 C CA . LYS A 1 73 ? 0.366 13.175 -4.021 1.00 94.19 73 LYS A CA 1
ATOM 575 C C . LYS A 1 73 ? -1.064 13.404 -3.525 1.00 94.19 73 LYS A C 1
ATOM 577 O O . LYS A 1 73 ? -1.247 14.083 -2.524 1.00 94.19 73 LYS A O 1
ATOM 582 N N . GLU A 1 74 ? -2.062 12.818 -4.191 1.00 96.25 74 GLU A N 1
ATOM 583 C CA . GLU A 1 74 ? -3.474 12.935 -3.800 1.00 96.25 74 GLU A CA 1
ATOM 584 C C . GLU A 1 74 ? -3.818 12.129 -2.535 1.00 96.25 74 GLU A C 1
ATOM 586 O O . GLU A 1 74 ? -4.861 12.367 -1.929 1.00 96.25 74 GLU A O 1
ATOM 591 N N . TYR A 1 75 ? -2.952 11.190 -2.134 1.00 97.12 75 TYR A N 1
ATOM 592 C CA . TYR A 1 75 ? -3.104 10.339 -0.952 1.00 97.12 75 TYR A CA 1
ATOM 593 C C . TYR A 1 75 ? -1.826 10.419 -0.098 1.00 97.12 75 TYR A C 1
ATOM 595 O O . TYR A 1 75 ? -1.042 9.471 -0.072 1.00 97.12 75 TYR A O 1
ATOM 603 N N . PRO A 1 76 ? -1.572 11.565 0.560 1.00 96.81 76 PRO A N 1
ATOM 604 C CA . PRO A 1 76 ? -0.289 11.847 1.206 1.00 96.81 76 PRO A CA 1
ATOM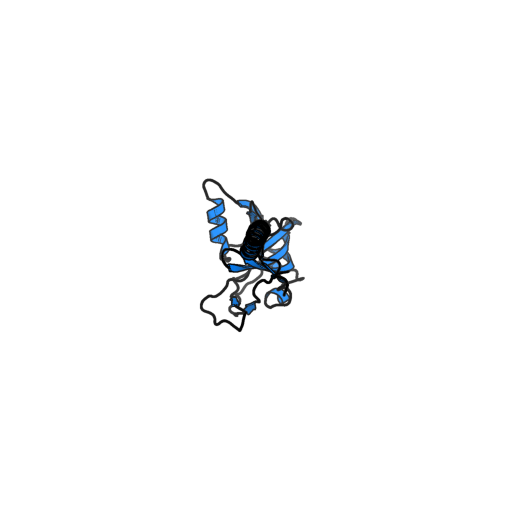 605 C C . PRO A 1 76 ? -0.063 11.074 2.513 1.00 96.81 76 PRO A C 1
ATOM 607 O O . PRO A 1 76 ? 1.052 11.080 3.031 1.00 96.81 76 PRO A O 1
ATOM 610 N N . TYR A 1 77 ? -1.104 10.445 3.065 1.00 97.94 77 TYR A N 1
ATOM 611 C CA . TYR A 1 77 ? -1.039 9.760 4.351 1.00 97.94 77 TYR A CA 1
ATOM 612 C C . TYR A 1 77 ? -0.929 8.247 4.165 1.00 97.94 77 TYR A C 1
ATOM 614 O O . TYR A 1 77 ? -1.901 7.589 3.796 1.00 97.94 77 TYR A O 1
ATOM 622 N N . ALA A 1 78 ? 0.224 7.674 4.486 1.00 97.19 78 ALA A N 1
ATOM 623 C CA . ALA A 1 78 ? 0.371 6.237 4.647 1.00 97.19 78 ALA A CA 1
ATOM 624 C C . ALA A 1 78 ? -0.237 5.807 5.988 1.00 97.19 78 ALA A C 1
ATOM 626 O O . ALA A 1 78 ? 0.211 6.212 7.061 1.00 97.19 78 ALA A O 1
ATOM 627 N N . MET A 1 79 ? -1.286 4.997 5.929 1.00 96.88 79 MET A N 1
ATOM 628 C CA . MET A 1 79 ? -1.951 4.428 7.095 1.00 96.88 79 MET A CA 1
ATOM 629 C C . MET A 1 79 ? -1.279 3.107 7.487 1.00 96.88 79 MET A C 1
ATOM 631 O O . MET A 1 79 ? -0.999 2.274 6.629 1.00 96.88 79 MET A O 1
ATOM 635 N N . SER A 1 80 ? -1.048 2.875 8.781 1.00 96.94 80 SER A N 1
ATOM 636 C CA . SER A 1 80 ? -0.577 1.579 9.294 1.00 96.94 80 SER A CA 1
ATOM 637 C C . SER A 1 80 ? -1.008 1.363 10.744 1.00 96.94 80 SER A C 1
ATOM 639 O O . SER A 1 80 ? -1.194 2.315 11.500 1.00 96.94 80 SER A O 1
ATOM 641 N N . ASP A 1 81 ? -1.117 0.100 11.151 1.00 95.88 81 ASP A N 1
ATOM 642 C CA . ASP A 1 81 ? -1.230 -0.319 12.552 1.00 95.88 81 ASP A CA 1
ATOM 643 C C . ASP A 1 81 ? -0.089 -1.282 12.914 1.00 95.88 81 ASP A C 1
ATOM 645 O O . ASP A 1 81 ? 0.713 -1.647 12.054 1.00 95.88 81 ASP A O 1
ATOM 649 N N . THR A 1 82 ? -0.018 -1.706 14.176 1.00 95.38 82 THR A N 1
ATOM 650 C CA . THR A 1 82 ? 1.029 -2.602 14.699 1.00 95.38 82 THR A CA 1
ATOM 651 C C . THR A 1 82 ? 1.025 -4.006 14.092 1.00 95.38 82 THR A C 1
ATOM 653 O O . THR A 1 82 ? 1.986 -4.747 14.288 1.00 95.38 82 THR A O 1
ATOM 656 N N . ASN A 1 83 ? -0.045 -4.390 13.391 1.00 95.75 83 ASN A N 1
ATOM 657 C CA . ASN A 1 83 ? -0.198 -5.709 12.781 1.00 95.75 83 ASN A CA 1
ATOM 658 C C . ASN A 1 83 ? 0.256 -5.738 11.317 1.00 95.75 83 ASN A C 1
ATOM 660 O O . ASN A 1 83 ? 0.211 -6.807 10.711 1.00 95.75 83 ASN A O 1
ATOM 664 N N . GLN A 1 84 ? 0.674 -4.599 10.753 1.00 94.44 84 GLN A N 1
ATOM 665 C CA . GLN A 1 84 ? 1.197 -4.528 9.389 1.00 94.44 84 GLN A CA 1
ATOM 666 C C . GLN A 1 84 ? 2.719 -4.705 9.353 1.00 94.44 84 GLN A C 1
ATOM 668 O O . GLN A 1 84 ? 3.448 -4.189 10.202 1.00 94.44 84 GLN A O 1
ATOM 673 N N . THR A 1 85 ? 3.222 -5.336 8.297 1.00 88.44 85 THR A N 1
ATOM 674 C CA . THR A 1 85 ? 4.642 -5.619 8.046 1.00 88.44 85 THR A CA 1
ATOM 675 C C . THR A 1 85 ? 5.435 -4.319 8.016 1.00 88.44 85 THR A C 1
ATOM 677 O O . THR A 1 85 ? 6.505 -4.217 8.619 1.00 88.44 85 THR A O 1
ATOM 680 N N . PHE A 1 86 ? 4.883 -3.295 7.363 1.00 88.50 86 PHE A N 1
ATOM 681 C CA . PHE A 1 86 ? 5.539 -1.999 7.197 1.00 88.50 86 PHE A CA 1
ATOM 682 C C . PHE A 1 86 ? 5.533 -1.138 8.461 1.00 88.50 86 PHE A C 1
ATOM 684 O O . PHE A 1 86 ? 6.248 -0.138 8.503 1.00 88.50 86 PHE A O 1
ATOM 691 N N . TRP A 1 87 ? 4.815 -1.533 9.519 1.00 94.06 87 TRP A N 1
ATOM 692 C CA . TRP A 1 87 ? 4.815 -0.810 10.791 1.00 94.06 87 TRP A CA 1
ATOM 693 C C . TRP A 1 87 ? 6.224 -0.583 11.327 1.00 94.06 87 TRP A C 1
ATOM 695 O O . TRP A 1 87 ? 6.594 0.545 11.643 1.00 94.06 87 TRP A O 1
ATOM 705 N N . LYS A 1 88 ? 7.031 -1.653 11.378 1.00 92.88 88 LYS A N 1
ATOM 706 C CA . LYS A 1 88 ? 8.407 -1.588 11.885 1.00 92.88 88 LYS A CA 1
ATOM 707 C C . LYS A 1 88 ? 9.263 -0.642 11.047 1.00 92.88 88 LYS A C 1
ATOM 709 O O . LYS A 1 88 ? 10.032 0.140 11.602 1.00 92.88 88 LYS A O 1
ATOM 714 N N . SER A 1 89 ? 9.099 -0.689 9.726 1.00 92.69 89 SER A N 1
ATOM 715 C CA . SER A 1 89 ? 9.800 0.191 8.793 1.00 92.69 89 SER A CA 1
ATOM 716 C C . SER A 1 89 ? 9.430 1.654 9.024 1.00 92.69 89 SER A C 1
ATOM 718 O O . SER A 1 89 ? 10.329 2.478 9.166 1.00 92.69 89 SER A O 1
ATOM 720 N N . TYR A 1 90 ? 8.140 1.975 9.160 1.00 94.75 90 TYR A N 1
ATOM 721 C CA . TYR A 1 90 ? 7.699 3.332 9.482 1.00 94.75 90 TYR A CA 1
ATOM 722 C C . TYR A 1 90 ? 8.248 3.805 10.828 1.00 94.75 90 TYR A C 1
ATOM 724 O O . TYR A 1 90 ? 8.799 4.898 10.922 1.00 94.75 90 TYR A O 1
ATOM 732 N N . THR A 1 91 ? 8.178 2.979 11.871 1.00 93.75 91 THR A N 1
ATOM 733 C CA . THR A 1 91 ? 8.715 3.365 13.182 1.00 93.75 91 THR A CA 1
ATOM 734 C C . THR A 1 91 ? 10.224 3.594 13.156 1.00 93.75 91 THR A C 1
ATOM 736 O O . THR A 1 91 ? 10.686 4.547 13.772 1.00 93.75 91 THR A O 1
ATOM 739 N N . ALA A 1 92 ? 10.981 2.781 12.412 1.00 94.44 92 ALA A N 1
ATOM 740 C CA . ALA A 1 92 ? 12.426 2.947 12.279 1.00 94.44 92 ALA A CA 1
ATOM 741 C C . ALA A 1 92 ? 12.785 4.227 11.506 1.00 94.44 92 ALA A C 1
ATOM 743 O O . ALA A 1 92 ? 13.648 4.979 11.942 1.00 94.44 92 ALA A O 1
ATOM 744 N N . MET A 1 93 ? 12.086 4.520 10.403 1.00 94.50 93 MET A N 1
ATOM 745 C CA . MET A 1 93 ? 12.296 5.756 9.633 1.00 94.50 93 MET A CA 1
ATOM 746 C C . MET A 1 93 ? 11.966 7.014 10.441 1.00 94.50 93 MET A C 1
ATOM 748 O O . MET A 1 93 ? 12.617 8.039 10.264 1.00 94.50 93 MET A O 1
ATOM 752 N N . LEU A 1 94 ? 10.963 6.947 11.321 1.00 94.69 94 LEU A N 1
ATOM 753 C CA . LEU A 1 94 ? 10.598 8.057 12.204 1.00 94.69 94 LEU A CA 1
ATOM 754 C C . LEU A 1 94 ? 11.662 8.327 13.282 1.00 94.69 94 LEU A C 1
ATOM 756 O O . LEU A 1 94 ? 11.760 9.450 13.762 1.00 94.69 94 LEU A O 1
ATOM 760 N N . GLN A 1 95 ? 12.420 7.301 13.676 1.00 95.06 95 GLN A N 1
ATOM 761 C CA . GLN A 1 95 ? 13.445 7.356 14.725 1.00 95.06 95 GLN A CA 1
ATOM 762 C C . GLN A 1 95 ? 14.863 7.606 14.190 1.00 95.06 95 GLN A C 1
ATOM 764 O O . GLN A 1 95 ? 15.800 7.648 14.982 1.00 95.06 95 GLN A O 1
ATOM 769 N N . ALA A 1 96 ? 15.038 7.731 12.873 1.00 94.81 96 ALA A N 1
ATOM 770 C CA . ALA A 1 96 ? 16.334 8.033 12.274 1.00 94.81 96 ALA A CA 1
ATOM 771 C C . ALA A 1 96 ? 16.816 9.444 12.658 1.00 94.81 96 ALA A C 1
ATOM 773 O O . ALA A 1 96 ? 15.996 10.326 12.903 1.00 94.81 96 ALA A O 1
ATOM 774 N N . ASP A 1 97 ? 18.134 9.672 12.640 1.00 94.62 97 ASP A N 1
ATOM 775 C CA . ASP A 1 97 ? 18.725 10.992 12.923 1.00 94.62 97 ASP A CA 1
ATOM 776 C C . ASP A 1 97 ? 18.195 12.075 11.966 1.00 94.62 97 ASP A C 1
ATOM 778 O O . ASP A 1 97 ? 17.934 13.209 12.367 1.00 94.62 97 ASP A O 1
ATOM 782 N N . GLU A 1 98 ? 17.957 11.691 10.708 1.00 92.81 98 GLU A N 1
ATOM 783 C CA . GLU A 1 98 ? 17.317 12.513 9.680 1.00 92.81 98 GLU A CA 1
ATOM 784 C C . GLU A 1 98 ? 16.043 11.817 9.156 1.00 92.81 98 GLU A C 1
ATOM 786 O O . GLU A 1 98 ? 16.091 11.068 8.173 1.00 92.81 98 GLU A O 1
ATOM 791 N N . PRO A 1 99 ? 14.874 12.021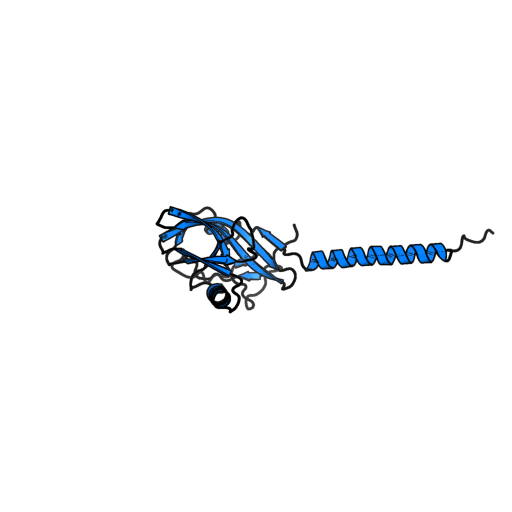 9.800 1.00 91.19 99 PRO A N 1
ATOM 792 C CA . PRO A 1 99 ? 13.643 11.339 9.415 1.00 91.19 99 PRO A CA 1
ATOM 793 C C . PRO A 1 99 ? 13.153 11.730 8.015 1.00 91.19 99 PRO A C 1
ATOM 795 O O . PRO A 1 99 ? 12.833 12.888 7.729 1.00 91.19 99 PRO A O 1
ATOM 798 N N . VAL A 1 100 ? 12.986 10.725 7.153 1.00 92.00 100 VAL A N 1
ATOM 799 C CA . VAL A 1 100 ? 12.383 10.875 5.811 1.00 92.00 100 VAL A CA 1
ATOM 800 C C . VAL A 1 100 ? 10.855 10.758 5.808 1.00 92.00 100 VAL A C 1
ATOM 802 O O . VAL A 1 100 ? 10.209 10.845 4.761 1.00 92.00 100 VAL A O 1
ATOM 805 N N . ILE A 1 101 ? 10.265 10.578 6.989 1.00 95.25 101 ILE A N 1
ATOM 806 C CA . ILE A 1 101 ? 8.822 10.558 7.206 1.00 95.25 101 ILE A CA 1
ATOM 807 C C . ILE A 1 101 ? 8.456 11.398 8.431 1.00 95.25 101 ILE A C 1
ATOM 809 O O . ILE A 1 101 ? 9.296 11.678 9.285 1.00 95.25 101 ILE A O 1
ATOM 813 N N . LYS A 1 102 ? 7.177 11.750 8.556 1.00 96.19 102 LYS A N 1
ATOM 814 C CA . LYS A 1 102 ? 6.617 12.412 9.741 1.00 96.19 102 LYS A CA 1
ATOM 815 C C . LYS A 1 102 ? 5.389 11.663 10.235 1.00 96.19 102 LYS A C 1
ATOM 817 O O . LYS A 1 102 ? 4.562 11.245 9.428 1.00 96.19 102 LYS A O 1
ATOM 822 N N . LEU A 1 103 ? 5.237 11.536 11.55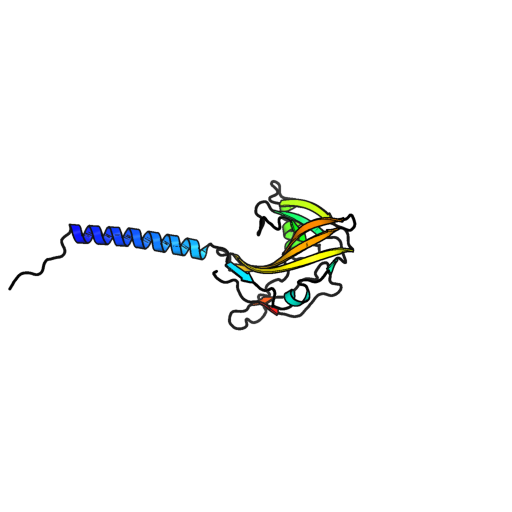2 1.00 96.38 103 LEU A N 1
ATOM 823 C CA . LEU A 1 103 ? 3.960 11.137 12.140 1.00 96.38 103 LEU A CA 1
ATOM 824 C C . LEU A 1 103 ? 3.002 12.327 12.045 1.00 96.38 103 LEU A C 1
ATOM 826 O O . LEU A 1 103 ? 3.258 13.369 12.642 1.00 96.38 103 LEU A O 1
ATOM 830 N N . SER A 1 104 ? 1.934 12.183 11.265 1.00 95.81 104 SER A N 1
ATOM 831 C CA . SER A 1 104 ? 0.936 13.236 11.085 1.00 95.81 104 SER A CA 1
ATOM 832 C C . SER A 1 104 ? -0.140 13.191 12.154 1.00 95.81 104 SER A C 1
ATOM 834 O O . SER A 1 104 ? -0.537 14.235 12.655 1.00 95.81 104 SER A O 1
ATOM 836 N N . ASP A 1 105 ? -0.6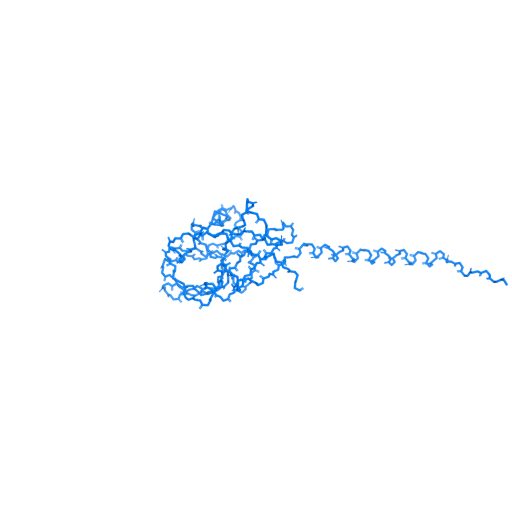59 11.998 12.442 1.00 96.38 105 ASP A N 1
ATOM 837 C CA . ASP A 1 105 ? -1.741 11.824 13.404 1.00 96.38 105 ASP A CA 1
ATOM 838 C C . ASP A 1 105 ? -1.795 10.385 13.928 1.00 96.38 105 ASP A C 1
ATOM 840 O O . ASP A 1 105 ? -1.268 9.451 13.308 1.00 96.38 105 ASP A O 1
ATOM 844 N N . SER A 1 106 ? -2.455 10.213 15.068 1.00 96.31 106 SER A N 1
ATOM 845 C CA . SER A 1 106 ? -2.852 8.921 15.622 1.00 96.31 106 SER A CA 1
ATOM 846 C C . SER A 1 106 ? -4.366 8.912 15.762 1.00 96.31 106 SER A C 1
ATOM 848 O O . SER A 1 106 ? -4.937 9.684 16.525 1.00 96.31 106 SER A O 1
ATOM 850 N N . VAL A 1 107 ? -5.017 8.041 15.000 1.00 97.38 107 VAL A N 1
ATOM 851 C CA . VAL A 1 107 ? -6.472 7.939 14.978 1.00 97.38 107 VAL A CA 1
ATOM 852 C C . VAL A 1 107 ? -6.879 6.717 15.786 1.00 97.38 107 VAL A C 1
ATOM 854 O O . VAL A 1 107 ? -6.425 5.602 15.522 1.00 97.38 107 VAL A O 1
ATOM 857 N N . GLU A 1 108 ? -7.735 6.933 16.778 1.00 97.00 108 GLU A N 1
ATOM 858 C CA . GLU A 1 108 ? -8.262 5.870 17.630 1.00 97.00 108 GLU A CA 1
ATOM 859 C C . GLU A 1 108 ? -9.106 4.847 16.849 1.00 97.00 108 GLU A C 1
ATOM 861 O O . GLU A 1 108 ? -9.474 5.032 15.683 1.00 97.00 108 GLU A O 1
ATOM 866 N N . ALA A 1 109 ? -9.416 3.728 17.505 1.00 96.31 109 ALA A N 1
ATOM 867 C CA . ALA A 1 109 ? -10.339 2.736 16.960 1.00 96.31 109 ALA A CA 1
ATOM 868 C C . ALA A 1 109 ? -11.732 3.338 16.672 1.00 96.31 109 ALA A C 1
ATOM 870 O O . ALA A 1 109 ? -12.098 4.397 17.179 1.00 96.31 109 ALA A O 1
ATOM 871 N N . ASN A 1 110 ? -12.543 2.615 15.898 1.00 97.38 110 ASN A N 1
ATOM 872 C CA . ASN A 1 110 ? -13.873 3.020 15.428 1.00 97.38 110 ASN A CA 1
ATOM 873 C C . ASN A 1 110 ? -13.884 4.174 14.412 1.00 97.38 110 ASN A C 1
ATOM 875 O O . ASN A 1 110 ? -14.944 4.726 14.117 1.00 97.38 110 ASN A O 1
ATOM 879 N N . ALA A 1 111 ? -12.734 4.497 13.823 1.00 98.06 111 ALA A N 1
ATOM 880 C CA . ALA A 1 111 ? -12.671 5.340 12.638 1.00 98.06 111 ALA A CA 1
ATOM 881 C C . ALA A 1 111 ? -13.255 4.609 11.421 1.00 98.06 111 ALA A C 1
ATOM 883 O O . ALA A 1 111 ? -13.218 3.379 11.327 1.00 98.06 111 ALA A O 1
ATOM 884 N N . LYS A 1 112 ? -13.786 5.373 10.471 1.00 98.56 112 LYS A N 1
ATOM 885 C CA . LYS A 1 112 ? -14.394 4.854 9.244 1.00 98.56 112 LYS A CA 1
ATOM 886 C C . LYS A 1 112 ? -13.428 5.022 8.088 1.00 98.56 112 LYS A C 1
ATOM 888 O O . LYS A 1 112 ? -12.886 6.104 7.906 1.00 98.56 112 LYS A O 1
ATOM 893 N N . VAL A 1 113 ? -13.225 3.993 7.279 1.00 98.44 113 VAL A N 1
ATOM 894 C CA . VAL A 1 113 ? -12.428 4.084 6.053 1.00 98.44 113 VAL A CA 1
ATOM 895 C C . VAL A 1 113 ? -13.219 3.549 4.870 1.00 98.44 113 VAL A C 1
ATOM 897 O O . VAL A 1 113 ? -13.844 2.493 4.953 1.00 98.44 113 VAL A O 1
ATOM 900 N N . VAL A 1 114 ? -13.192 4.292 3.766 1.00 98.69 114 VAL A N 1
ATOM 901 C CA . VAL A 1 114 ? -13.777 3.892 2.483 1.00 98.69 114 VAL A CA 1
ATOM 902 C C . VAL A 1 114 ? -12.679 3.923 1.436 1.00 98.69 114 VAL A C 1
ATOM 904 O O . VAL A 1 114 ? -12.105 4.979 1.163 1.00 98.69 114 VAL A O 1
ATOM 907 N N . PHE A 1 115 ? -12.394 2.769 0.839 1.00 98.56 115 PHE A N 1
ATOM 908 C CA . PHE A 1 115 ? -11.436 2.658 -0.256 1.00 98.56 115 PHE A CA 1
ATOM 909 C C . PHE A 1 115 ? -12.144 2.716 -1.607 1.00 98.56 115 PHE A C 1
ATOM 911 O O . PHE A 1 115 ? -13.112 1.992 -1.839 1.00 98.56 115 PHE A O 1
ATOM 918 N N . ASP A 1 116 ? -11.631 3.540 -2.513 1.00 97.12 116 ASP A N 1
ATOM 919 C CA . ASP A 1 116 ? -12.165 3.717 -3.868 1.00 97.12 116 ASP A CA 1
ATOM 920 C C . ASP A 1 116 ? -11.307 3.022 -4.937 1.00 97.12 116 ASP A C 1
ATOM 922 O O . ASP A 1 116 ? -11.790 2.698 -6.027 1.00 97.12 116 ASP A O 1
ATOM 926 N N . LYS A 1 117 ? -10.043 2.715 -4.618 1.00 96.75 117 LYS A N 1
ATOM 927 C CA . LYS A 1 117 ? -9.096 2.156 -5.583 1.00 96.75 117 LYS A CA 1
ATOM 928 C C . LYS A 1 117 ? -8.144 1.146 -4.954 1.00 96.75 117 LYS A C 1
ATOM 930 O O . LYS A 1 117 ? -7.656 1.350 -3.848 1.00 96.75 117 LYS A O 1
ATOM 935 N N . ALA A 1 118 ? -7.818 0.094 -5.705 1.00 98.00 118 ALA A N 1
ATOM 936 C CA . ALA A 1 118 ? -6.727 -0.821 -5.392 1.00 98.00 118 ALA A CA 1
ATOM 937 C C . ALA A 1 118 ? -5.775 -0.940 -6.591 1.00 98.00 118 ALA A C 1
ATOM 939 O O . ALA A 1 118 ? -6.209 -1.149 -7.731 1.00 98.00 118 ALA A O 1
ATOM 940 N N . VAL A 1 119 ? -4.472 -0.798 -6.350 1.00 97.25 119 VAL A N 1
ATOM 941 C CA . VAL A 1 119 ? -3.436 -0.803 -7.395 1.00 97.25 119 VAL A CA 1
ATOM 942 C C . VAL A 1 119 ? -2.252 -1.654 -6.956 1.00 97.25 119 VAL A C 1
ATOM 944 O O . VAL A 1 119 ? -1.751 -1.494 -5.847 1.00 97.25 119 VAL A O 1
ATOM 947 N N . MET A 1 120 ? -1.778 -2.524 -7.842 1.00 96.06 120 MET A N 1
ATOM 948 C CA . MET A 1 120 ? -0.476 -3.171 -7.718 1.00 96.06 120 MET A CA 1
ATOM 949 C C . MET A 1 120 ? 0.590 -2.252 -8.305 1.00 96.06 120 MET A C 1
ATOM 951 O O . MET A 1 120 ? 0.479 -1.906 -9.480 1.00 96.06 120 MET A O 1
ATOM 955 N N . TYR A 1 121 ? 1.619 -1.896 -7.534 1.00 94.31 121 TYR A N 1
ATOM 956 C CA . TYR A 1 121 ? 2.805 -1.210 -8.055 1.00 94.31 121 TYR A CA 1
ATOM 957 C C . TYR A 1 121 ? 4.003 -2.138 -8.066 1.00 94.31 121 TYR A C 1
ATOM 959 O O . TYR A 1 121 ? 4.288 -2.766 -7.050 1.00 94.31 121 TYR A O 1
ATOM 967 N N . THR A 1 122 ? 4.750 -2.155 -9.167 1.00 92.31 122 THR A N 1
ATOM 968 C CA . THR A 1 122 ? 6.036 -2.855 -9.254 1.00 92.31 122 THR A CA 1
ATOM 969 C C . THR A 1 122 ? 7.145 -1.837 -9.472 1.00 92.31 122 THR A C 1
ATOM 971 O O . THR A 1 122 ? 7.134 -1.113 -10.469 1.00 92.31 122 THR A O 1
ATOM 974 N N . ASN A 1 123 ? 8.098 -1.776 -8.540 1.00 89.75 123 ASN A N 1
ATOM 975 C CA . ASN A 1 123 ? 9.277 -0.921 -8.662 1.00 89.75 123 ASN A CA 1
ATOM 976 C C . ASN A 1 123 ? 10.137 -1.394 -9.847 1.00 89.75 123 ASN A C 1
ATOM 978 O O . ASN A 1 123 ? 10.428 -2.586 -9.950 1.00 89.75 123 ASN A O 1
ATOM 982 N N . GLY A 1 124 ? 10.527 -0.475 -10.735 1.00 86.25 124 GLY A N 1
ATOM 983 C CA . GLY A 1 124 ? 11.290 -0.816 -11.940 1.00 86.25 124 GLY A CA 1
ATOM 984 C C . GLY A 1 124 ? 12.700 -1.338 -11.646 1.00 86.25 124 GLY A C 1
ATOM 985 O O . GLY A 1 124 ? 13.183 -2.233 -12.332 1.00 86.25 124 GLY A O 1
ATOM 986 N N . VAL A 1 125 ? 13.332 -0.846 -10.577 1.00 85.44 125 VAL A N 1
ATOM 987 C CA . VAL A 1 125 ? 14.699 -1.227 -10.194 1.00 85.44 125 VAL A CA 1
ATOM 988 C C . VAL A 1 125 ? 14.706 -2.532 -9.402 1.00 85.44 125 VAL A C 1
ATOM 990 O O . VAL A 1 125 ? 15.414 -3.466 -9.762 1.00 85.44 125 VAL A O 1
ATOM 993 N N . SER A 1 126 ? 13.916 -2.623 -8.327 1.00 86.88 126 SER A N 1
ATOM 994 C CA . SER A 1 126 ? 13.962 -3.791 -7.433 1.00 86.88 126 SER A CA 1
ATOM 995 C C . SER A 1 126 ? 13.058 -4.948 -7.867 1.00 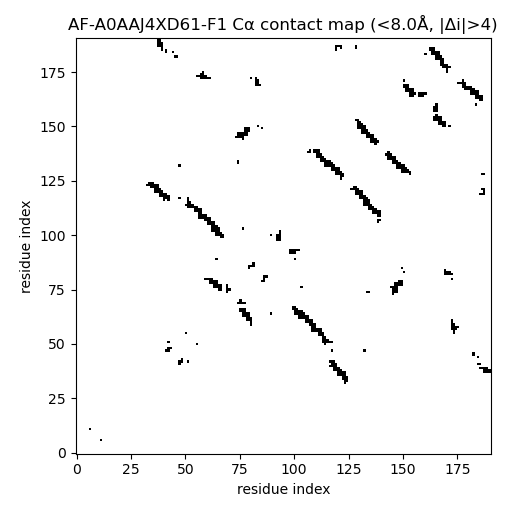86.88 126 SER A C 1
ATOM 997 O O . SER A 1 126 ? 13.177 -6.053 -7.344 1.00 86.88 126 SER A O 1
ATOM 999 N N . GLY A 1 127 ? 12.086 -4.707 -8.755 1.00 85.69 127 GLY A N 1
ATOM 1000 C CA . GLY A 1 127 ? 11.048 -5.685 -9.102 1.00 85.69 127 GLY A CA 1
ATOM 1001 C C . GLY A 1 127 ? 10.067 -6.005 -7.960 1.00 85.69 127 GLY A C 1
ATOM 1002 O O . GLY A 1 127 ? 9.186 -6.865 -8.110 1.00 85.69 127 GLY A O 1
ATOM 1003 N N . SER A 1 128 ? 10.188 -5.326 -6.812 1.00 87.88 128 SER A N 1
ATOM 1004 C CA . SER A 1 128 ? 9.296 -5.494 -5.663 1.00 87.88 128 SER A CA 1
ATOM 1005 C C . SER A 1 128 ? 7.895 -5.018 -6.024 1.00 87.88 128 SER A C 1
ATOM 1007 O O . SER A 1 128 ? 7.725 -3.919 -6.553 1.00 87.88 128 SER A O 1
ATOM 1009 N N . SER A 1 129 ? 6.898 -5.858 -5.748 1.00 91.31 129 SER A N 1
ATOM 1010 C CA . SER A 1 129 ? 5.503 -5.616 -6.118 1.00 91.31 129 SER A CA 1
ATOM 1011 C C . SER A 1 129 ? 4.642 -5.472 -4.871 1.00 91.31 129 SER A C 1
ATOM 1013 O O . SER A 1 129 ? 4.472 -6.441 -4.131 1.00 91.31 129 SER A O 1
ATOM 1015 N N . ASN A 1 130 ? 4.117 -4.267 -4.660 1.00 92.75 130 ASN A N 1
ATOM 1016 C CA . ASN A 1 130 ? 3.404 -3.864 -3.456 1.00 92.75 130 ASN A CA 1
ATOM 1017 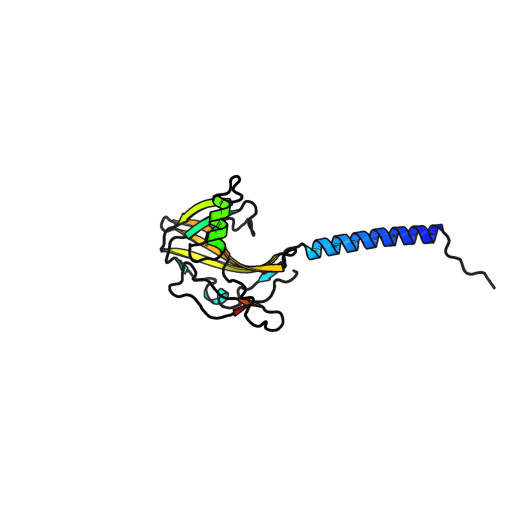C C . ASN A 1 130 ? 1.982 -3.424 -3.818 1.00 92.75 130 ASN A C 1
ATOM 1019 O O . ASN A 1 130 ? 1.808 -2.379 -4.462 1.00 92.75 130 ASN A O 1
ATOM 1023 N N . PRO A 1 131 ? 0.960 -4.196 -3.427 1.00 95.88 131 PRO A N 1
ATOM 1024 C CA . PRO A 1 131 ? -0.414 -3.788 -3.616 1.00 95.88 131 PRO A CA 1
ATOM 1025 C C . PRO A 1 131 ? -0.846 -2.764 -2.565 1.00 95.88 131 PRO A C 1
ATOM 1027 O O . PRO A 1 131 ? -0.518 -2.860 -1.381 1.00 95.88 131 PRO A O 1
ATOM 1030 N N . ARG A 1 132 ? -1.602 -1.767 -3.018 1.00 96.69 132 ARG A N 1
ATOM 1031 C CA . ARG A 1 132 ? -2.037 -0.629 -2.209 1.00 96.69 132 ARG A CA 1
ATOM 1032 C C . ARG A 1 132 ? -3.517 -0.351 -2.415 1.00 96.69 132 ARG A C 1
ATOM 1034 O O . ARG A 1 132 ? -4.010 -0.382 -3.545 1.00 96.69 132 ARG A O 1
ATOM 1041 N N . LEU A 1 133 ? -4.196 -0.037 -1.323 1.00 98.12 133 LEU A N 1
ATOM 1042 C CA . LEU A 1 133 ? -5.524 0.558 -1.291 1.00 98.12 133 LEU A CA 1
ATOM 1043 C C . LEU A 1 133 ? -5.405 2.077 -1.160 1.00 98.12 133 LEU A C 1
ATOM 1045 O O . LEU A 1 133 ? -4.510 2.574 -0.481 1.00 98.12 133 LEU A O 1
ATOM 1049 N N . PHE A 1 134 ? -6.322 2.804 -1.790 1.00 98.38 134 PHE A N 1
ATOM 1050 C CA . PHE A 1 134 ? -6.429 4.257 -1.701 1.00 98.38 134 PHE A CA 1
ATOM 1051 C C . PHE A 1 134 ? -7.859 4.638 -1.344 1.00 98.38 134 PHE A C 1
ATOM 1053 O O . PHE A 1 134 ? -8.812 4.044 -1.863 1.00 98.38 134 PHE A O 1
ATOM 1060 N N . GLY A 1 135 ? -8.008 5.589 -0.429 1.00 98.31 135 GLY A N 1
ATOM 1061 C CA . GLY A 1 135 ? -9.316 5.924 0.108 1.00 98.31 135 GLY A CA 1
ATOM 1062 C C . GLY A 1 135 ? -9.344 7.151 0.997 1.00 98.31 135 GLY A C 1
ATOM 1063 O O . GLY A 1 135 ? -8.419 7.966 1.025 1.00 98.31 135 GLY A O 1
ATOM 1064 N N . THR A 1 136 ? -10.445 7.270 1.729 1.00 98.69 136 THR A N 1
ATOM 1065 C CA . THR A 1 136 ? -10.665 8.324 2.719 1.00 98.69 136 THR A CA 1
ATOM 1066 C C . THR A 1 136 ? -10.909 7.690 4.078 1.00 98.69 136 THR A C 1
ATOM 1068 O O . THR A 1 136 ? -11.772 6.823 4.208 1.00 98.69 136 THR A O 1
ATOM 1071 N N . LEU A 1 137 ? -10.148 8.128 5.073 1.00 98.62 137 LEU A N 1
ATOM 1072 C CA . LEU A 1 137 ? -10.337 7.804 6.479 1.00 98.62 137 LEU A CA 1
ATOM 1073 C C . LEU A 1 137 ? -11.028 8.982 7.170 1.00 98.62 137 LEU A C 1
ATOM 1075 O O . LEU A 1 137 ? -10.610 10.121 6.986 1.00 98.62 137 LEU A O 1
ATOM 1079 N N . THR A 1 138 ? -12.022 8.703 8.002 1.00 98.50 138 THR A N 1
ATOM 1080 C CA . THR A 1 138 ? -12.713 9.661 8.863 1.00 98.50 138 THR A CA 1
ATOM 1081 C C . THR A 1 138 ? -12.570 9.216 10.314 1.00 98.50 138 THR A C 1
ATOM 1083 O O . THR A 1 138 ? -13.029 8.133 10.685 1.00 98.50 138 THR A O 1
ATOM 1086 N N . SER A 1 139 ? -11.913 10.029 11.135 1.00 97.12 139 SER A N 1
ATOM 1087 C CA . SER A 1 139 ? -11.745 9.789 12.571 1.00 97.12 139 SER A CA 1
ATOM 1088 C C . SER A 1 139 ? -13.044 10.033 13.347 1.00 97.12 139 SER A C 1
ATOM 1090 O O . SER A 1 139 ? -13.998 10.620 12.835 1.00 97.12 139 SER A O 1
ATOM 1092 N N . GLY A 1 140 ? -13.089 9.586 14.607 1.00 91.88 140 GLY A N 1
ATOM 1093 C CA . GLY A 1 140 ? -14.265 9.761 15.471 1.00 91.88 140 GLY A CA 1
ATOM 1094 C C . GLY A 1 140 ? -14.617 11.225 15.776 1.00 91.88 140 GLY A C 1
ATOM 1095 O O . GLY A 1 140 ? -15.778 11.526 16.026 1.00 91.88 140 GLY A O 1
ATOM 1096 N N . ASP A 1 141 ? -13.642 12.135 15.699 1.00 92.19 141 ASP A N 1
ATOM 1097 C CA . ASP A 1 141 ? -13.825 13.590 15.828 1.00 92.19 141 ASP A CA 1
ATOM 1098 C C . ASP A 1 141 ? -14.198 14.279 14.498 1.00 92.19 141 ASP A C 1
ATOM 1100 O O . ASP A 1 141 ? -14.323 15.501 14.444 1.00 92.19 141 ASP A O 1
ATOM 1104 N N . GLY A 1 142 ? -14.391 13.511 13.420 1.0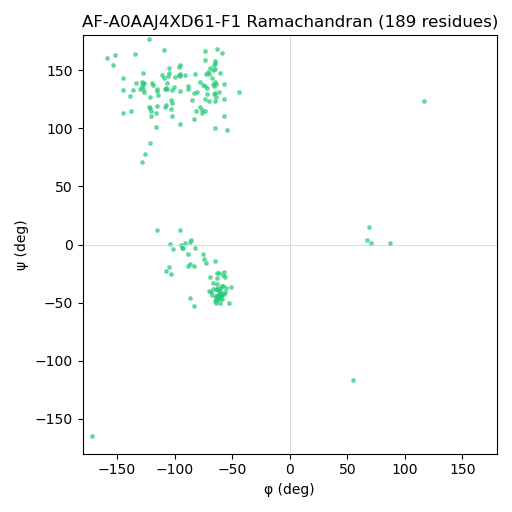0 95.19 142 GLY A N 1
ATOM 1105 C CA . GLY A 1 142 ? -14.849 14.004 12.121 1.00 95.19 142 GLY A CA 1
ATOM 1106 C C . GLY A 1 142 ? -13.751 14.506 11.181 1.00 95.19 142 GLY A C 1
ATOM 1107 O O . GLY A 1 142 ? -14.072 14.916 10.063 1.00 95.19 142 GLY A O 1
ATOM 1108 N N . LYS A 1 143 ? -12.466 14.456 11.563 1.00 97.62 143 LYS A N 1
ATOM 1109 C CA . LYS A 1 143 ? -11.369 14.795 10.640 1.00 97.62 143 LYS A CA 1
ATOM 1110 C C . LYS A 1 143 ? -11.256 13.757 9.528 1.00 97.62 143 LYS A C 1
ATOM 1112 O O . LYS A 1 143 ? -11.444 12.560 9.740 1.00 97.62 143 LYS A O 1
ATOM 1117 N N . THR A 1 144 ? -10.923 14.219 8.327 1.00 98.06 144 THR A N 1
ATOM 1118 C CA . THR A 1 144 ? -10.827 13.371 7.135 1.00 98.06 144 THR A CA 1
ATOM 1119 C C . THR A 1 144 ? -9.425 13.375 6.544 1.00 98.06 144 THR A C 1
ATOM 1121 O O . THR A 1 144 ? -8.843 14.442 6.358 1.00 98.06 144 THR A O 1
ATOM 1124 N N . TYR A 1 145 ? -8.931 12.203 6.151 1.00 98.31 145 TYR A N 1
ATOM 1125 C CA . TYR A 1 145 ? -7.592 12.005 5.600 1.00 98.31 145 TYR A CA 1
ATOM 1126 C C . TYR A 1 145 ? -7.664 11.208 4.299 1.00 98.31 145 TYR A C 1
ATOM 1128 O O . TYR A 1 145 ? -8.327 10.171 4.230 1.00 98.31 145 TYR A O 1
ATOM 1136 N N . LYS A 1 146 ? -6.950 11.661 3.264 1.00 98.38 146 LYS A N 1
ATOM 1137 C CA . LYS A 1 146 ? -6.733 10.879 2.040 1.00 98.38 146 LYS A CA 1
ATOM 1138 C C . LYS A 1 146 ? -5.572 9.921 2.254 1.00 98.38 146 LYS A C 1
ATOM 1140 O O . LYS A 1 146 ? -4.423 10.348 2.334 1.00 98.38 146 LYS A O 1
ATOM 1145 N N . VAL A 1 147 ? -5.894 8.640 2.375 1.00 98.25 147 VAL A N 1
A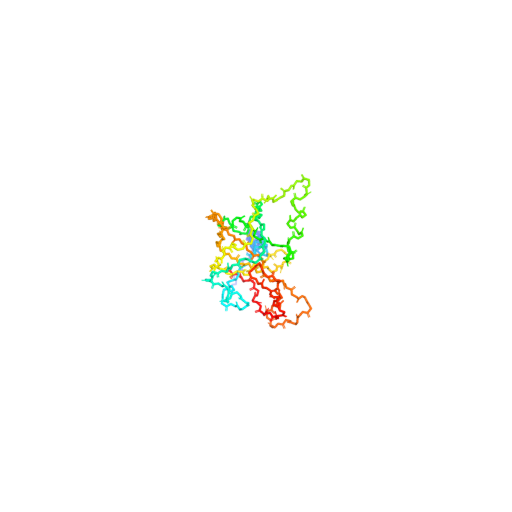TOM 1146 C CA . VAL A 1 147 ? -4.949 7.621 2.830 1.00 98.25 147 VAL A CA 1
ATOM 1147 C C . VAL A 1 147 ? -4.567 6.655 1.723 1.00 98.25 147 VAL A C 1
ATOM 1149 O O . VAL A 1 147 ? -5.392 6.284 0.882 1.00 98.25 147 VAL A O 1
ATOM 1152 N N . GLU A 1 148 ? -3.321 6.207 1.772 1.00 97.69 148 GLU A N 1
ATOM 1153 C CA . GLU A 1 148 ? -2.889 4.959 1.167 1.00 97.69 148 GLU A CA 1
ATOM 1154 C C . GLU A 1 148 ? -2.675 3.891 2.244 1.00 97.69 148 GLU A C 1
ATOM 1156 O O . GLU A 1 148 ? -2.285 4.187 3.373 1.00 97.69 148 GLU A O 1
ATOM 1161 N N . PHE A 1 149 ? -2.939 2.635 1.899 1.00 97.38 149 PHE A N 1
ATOM 1162 C CA . PHE A 1 149 ? -2.754 1.497 2.791 1.00 97.38 149 PHE A CA 1
ATOM 1163 C C . PHE A 1 149 ? -2.125 0.339 2.020 1.00 97.38 149 PHE A C 1
ATOM 1165 O O . PHE A 1 149 ? -2.724 -0.194 1.081 1.00 97.38 149 PHE A O 1
ATOM 1172 N N . LEU A 1 150 ? -0.900 -0.032 2.388 1.00 95.81 150 LEU A N 1
ATOM 1173 C CA . LEU A 1 150 ? -0.221 -1.188 1.813 1.00 95.81 150 LEU A CA 1
ATOM 1174 C C . LEU A 1 150 ? -0.795 -2.449 2.453 1.00 95.81 150 LEU A C 1
ATOM 1176 O O . LEU A 1 150 ? -0.718 -2.619 3.666 1.00 95.81 150 LEU A O 1
ATOM 1180 N N . TRP A 1 151 ? -1.396 -3.314 1.637 1.00 95.44 151 TRP A N 1
ATOM 1181 C CA . TRP A 1 151 ? -2.095 -4.490 2.143 1.00 95.44 151 TRP A CA 1
ATOM 1182 C C . TRP A 1 151 ? -1.939 -5.672 1.208 1.00 95.44 151 TRP A C 1
ATOM 1184 O O . TRP A 1 151 ? -2.471 -5.663 0.095 1.00 95.44 151 TRP A O 1
ATOM 1194 N N . GLY A 1 152 ? -1.230 -6.687 1.687 1.00 93.75 152 GLY A N 1
ATOM 1195 C CA . GLY A 1 152 ? -0.868 -7.875 0.930 1.00 93.75 152 GLY A CA 1
ATOM 1196 C C . GLY A 1 152 ? 0.646 -7.973 0.782 1.00 93.75 152 GLY A C 1
ATOM 1197 O O . GLY A 1 152 ? 1.288 -7.074 0.239 1.00 93.75 152 GLY A O 1
ATOM 1198 N N . THR A 1 153 ? 1.204 -9.092 1.226 1.00 92.06 153 THR A N 1
ATOM 1199 C CA . THR A 1 153 ? 2.635 -9.389 1.178 1.00 92.06 153 THR A CA 1
ATOM 1200 C C . THR A 1 153 ? 2.858 -10.578 0.261 1.00 92.06 153 THR A C 1
ATOM 1202 O O . THR A 1 153 ? 2.155 -11.585 0.349 1.00 92.06 153 THR A O 1
ATOM 1205 N N . TYR A 1 154 ? 3.825 -10.446 -0.646 1.00 91.44 154 TYR A N 1
ATOM 1206 C CA . TYR A 1 154 ? 4.214 -11.536 -1.531 1.00 91.44 154 TYR A CA 1
ATOM 1207 C C . TYR A 1 154 ? 4.785 -12.697 -0.708 1.00 91.44 154 TYR A C 1
ATOM 1209 O O . TYR A 1 154 ? 5.711 -12.500 0.080 1.00 91.44 154 TYR A O 1
ATOM 1217 N N . ASP A 1 155 ? 4.245 -13.897 -0.912 1.00 91.62 155 ASP A N 1
ATOM 1218 C CA . ASP A 1 155 ? 4.763 -15.121 -0.312 1.00 91.62 155 ASP A CA 1
ATOM 1219 C C . ASP A 1 155 ? 5.714 -15.820 -1.292 1.00 91.62 155 ASP A C 1
ATOM 1221 O O . ASP A 1 155 ? 5.284 -16.457 -2.255 1.00 91.62 155 ASP A O 1
ATOM 1225 N N . TYR A 1 156 ? 7.020 -15.696 -1.038 1.00 86.50 156 TYR A N 1
ATOM 1226 C CA . TYR A 1 156 ? 8.075 -16.308 -1.853 1.00 86.50 156 TYR A CA 1
ATOM 1227 C C . TYR A 1 156 ? 8.006 -17.837 -1.888 1.00 86.50 156 TYR A C 1
ATOM 1229 O O . TYR A 1 156 ? 8.507 -18.438 -2.837 1.00 86.50 156 TYR A O 1
ATOM 1237 N N . ASN A 1 157 ? 7.405 -18.458 -0.871 1.00 88.31 157 ASN A N 1
ATOM 1238 C CA . ASN A 1 157 ? 7.307 -19.910 -0.767 1.00 88.31 157 ASN A CA 1
ATOM 1239 C C . ASN A 1 157 ? 6.058 -20.458 -1.465 1.00 88.31 157 ASN A C 1
ATOM 1241 O O . ASN A 1 157 ? 5.911 -21.674 -1.590 1.00 88.31 157 ASN A O 1
ATOM 1245 N N . TYR A 1 158 ? 5.151 -19.588 -1.921 1.00 87.69 158 TYR A N 1
ATOM 1246 C CA . TYR A 1 158 ? 3.925 -20.020 -2.569 1.00 87.69 158 TYR A CA 1
ATOM 1247 C C . TYR A 1 158 ? 4.121 -20.212 -4.082 1.00 87.69 158 TYR A C 1
ATOM 1249 O O . TYR A 1 158 ? 4.680 -19.331 -4.748 1.00 87.69 158 TYR A O 1
ATOM 1257 N N . PRO A 1 159 ? 3.645 -21.331 -4.668 1.00 87.19 159 PRO A N 1
ATOM 1258 C CA . PRO A 1 159 ? 3.816 -21.604 -6.087 1.00 87.19 159 PRO A CA 1
ATOM 1259 C C . PRO A 1 159 ? 3.241 -20.498 -6.962 1.00 87.19 159 PRO A C 1
ATOM 1261 O O . PRO A 1 159 ? 2.130 -20.009 -6.738 1.00 87.19 159 PRO A O 1
ATOM 1264 N N . TRP A 1 160 ? 3.974 -20.150 -8.012 1.00 84.94 160 TRP A N 1
ATOM 1265 C CA . TRP A 1 160 ? 3.497 -19.221 -9.023 1.00 84.94 160 TRP A CA 1
ATOM 1266 C C . TRP A 1 160 ? 2.390 -19.865 -9.850 1.00 84.94 160 TRP A C 1
ATOM 1268 O O . TRP A 1 160 ? 2.428 -21.059 -10.151 1.00 84.94 160 TRP A O 1
ATOM 1278 N N . LYS A 1 161 ? 1.428 -19.051 -10.284 1.00 83.12 161 LYS A N 1
ATOM 1279 C CA . LYS A 1 161 ? 0.430 -19.461 -11.271 1.00 83.12 161 LYS A CA 1
ATOM 1280 C C . LYS A 1 161 ? 0.607 -18.616 -12.518 1.00 83.12 161 LYS A C 1
ATOM 1282 O O . LYS A 1 161 ? 0.160 -17.473 -12.571 1.00 83.12 161 LYS A O 1
ATOM 1287 N N . VAL A 1 162 ? 1.257 -19.186 -13.532 1.00 83.38 162 VAL A N 1
ATOM 1288 C CA . VAL A 1 162 ? 1.627 -18.464 -14.760 1.00 83.38 162 VAL A CA 1
ATOM 1289 C C . VAL A 1 162 ? 2.442 -17.207 -14.393 1.00 83.38 162 VAL A C 1
ATOM 1291 O O . VAL A 1 162 ? 3.503 -17.324 -13.788 1.00 83.38 162 VAL A O 1
ATOM 1294 N N . SER A 1 163 ? 1.938 -16.009 -14.697 1.00 74.50 163 SER A N 1
ATOM 1295 C CA . SER A 1 163 ? 2.551 -14.710 -14.403 1.00 74.50 163 SER A CA 1
ATOM 1296 C C . SER A 1 163 ? 2.041 -14.073 -13.103 1.00 74.50 163 SER A C 1
ATOM 1298 O O . SER A 1 163 ? 2.278 -12.888 -12.869 1.00 74.50 163 SER A O 1
ATOM 1300 N N . GLN A 1 164 ? 1.323 -14.823 -12.263 1.00 84.25 164 GLN A N 1
ATOM 1301 C CA . GLN A 1 164 ? 0.726 -14.328 -11.023 1.00 84.25 164 GLN A CA 1
ATOM 1302 C C . GLN A 1 164 ? 1.464 -14.863 -9.800 1.00 84.25 164 GLN A C 1
ATOM 1304 O O . GLN A 1 164 ? 1.742 -16.061 -9.686 1.00 84.25 164 GLN A O 1
ATOM 1309 N N . ARG A 1 165 ? 1.729 -13.954 -8.862 1.00 88.00 165 ARG A N 1
ATOM 1310 C CA . ARG A 1 165 ? 2.361 -14.248 -7.574 1.00 88.00 165 ARG A CA 1
ATOM 1311 C C . ARG A 1 165 ? 1.296 -14.458 -6.502 1.00 88.00 165 ARG A C 1
ATOM 1313 O O . ARG A 1 165 ? 0.241 -13.824 -6.555 1.00 88.00 165 ARG A O 1
ATOM 1320 N N . GLY A 1 166 ? 1.578 -15.347 -5.552 1.00 92.62 166 GLY A N 1
ATOM 1321 C CA . GLY A 1 166 ? 0.730 -15.579 -4.387 1.00 92.62 166 GLY A CA 1
ATOM 1322 C C . GLY A 1 166 ? 0.961 -14.528 -3.310 1.00 92.62 166 GLY A C 1
ATOM 1323 O O . GLY A 1 166 ? 2.101 -14.238 -2.955 1.00 92.62 166 GLY A O 1
ATOM 1324 N N . TYR A 1 167 ? -0.121 -13.960 -2.792 1.00 94.94 167 TYR A N 1
ATOM 1325 C CA . TYR A 1 167 ? -0.092 -12.972 -1.723 1.00 94.94 167 TYR A CA 1
ATOM 1326 C C . TYR A 1 167 ? -0.857 -13.472 -0.507 1.00 94.94 167 TYR A C 1
ATOM 1328 O O . TYR A 1 167 ? -1.947 -14.032 -0.642 1.00 94.94 167 TYR A O 1
ATOM 1336 N N . LEU A 1 168 ? -0.292 -13.205 0.666 1.00 94.81 168 LEU A N 1
ATOM 1337 C CA . LEU A 1 168 ? -0.948 -13.340 1.960 1.00 94.81 168 LEU A CA 1
ATOM 1338 C C . LEU A 1 168 ? -1.308 -11.966 2.500 1.00 94.81 168 LEU A C 1
ATOM 1340 O O . LEU A 1 168 ? -0.629 -10.976 2.226 1.00 94.81 168 LEU A O 1
ATOM 1344 N N . PHE A 1 169 ? -2.362 -11.915 3.302 1.00 95.31 169 PHE A N 1
ATOM 1345 C CA . PHE A 1 169 ? -2.893 -10.665 3.816 1.00 95.31 169 PHE A CA 1
ATOM 1346 C C . PHE A 1 169 ? -2.726 -10.596 5.322 1.00 95.31 169 PHE A C 1
ATOM 1348 O O . PHE A 1 169 ? -3.056 -11.510 6.077 1.00 95.31 169 PHE A O 1
ATOM 1355 N N . GLU A 1 170 ? -2.154 -9.490 5.763 1.00 94.50 170 GLU A N 1
ATOM 1356 C CA . GLU A 1 170 ? -2.020 -9.201 7.177 1.00 94.50 170 GLU A CA 1
ATOM 1357 C C . GLU A 1 170 ? -3.374 -8.819 7.756 1.00 94.50 170 GLU A C 1
ATOM 1359 O O . GLU A 1 170 ? -4.288 -8.414 7.031 1.00 94.50 170 GLU A O 1
ATOM 1364 N N . LEU A 1 171 ? -3.498 -8.960 9.075 1.00 96.88 171 LEU A N 1
ATOM 1365 C CA . LEU A 1 171 ? -4.724 -8.636 9.780 1.00 96.88 171 LEU A CA 1
ATOM 1366 C C . LEU A 1 171 ? -4.986 -7.130 9.661 1.00 96.88 171 LEU A C 1
ATOM 1368 O O . LEU A 1 171 ? -4.407 -6.335 10.403 1.00 96.88 171 LEU A O 1
ATOM 1372 N N . ALA A 1 172 ? -5.873 -6.741 8.750 1.00 97.00 172 ALA A N 1
ATOM 1373 C CA . ALA A 1 172 ? -6.154 -5.341 8.477 1.00 97.00 172 ALA A CA 1
ATOM 1374 C C . ALA A 1 172 ? -6.784 -4.645 9.700 1.00 97.00 172 ALA A C 1
ATOM 1376 O O . ALA A 1 172 ? -7.409 -5.315 10.537 1.00 97.00 172 ALA A O 1
ATOM 1377 N N . PRO A 1 173 ? -6.702 -3.305 9.793 1.00 97.50 173 PRO A N 1
ATOM 1378 C CA . PRO A 1 173 ? -7.281 -2.545 10.900 1.00 97.50 173 PRO A CA 1
ATOM 1379 C C . PRO A 1 173 ? -8.785 -2.771 11.101 1.00 97.50 173 PRO A C 1
ATOM 1381 O O . PRO A 1 173 ? -9.269 -2.651 12.220 1.00 97.50 173 PRO A O 1
ATOM 1384 N N . TRP A 1 174 ? -9.532 -3.112 10.046 1.00 97.25 174 TRP A N 1
ATOM 1385 C CA . TRP A 1 174 ? -10.981 -3.373 10.087 1.00 97.25 174 TRP A CA 1
ATOM 1386 C C . TRP A 1 174 ? -11.360 -4.847 10.307 1.00 97.25 174 TRP A C 1
ATOM 1388 O O . TRP A 1 174 ? -12.543 -5.171 10.401 1.00 97.25 174 TRP A O 1
ATOM 1398 N N . GLN A 1 175 ? -10.384 -5.753 10.378 1.00 97.50 175 GLN A N 1
ATOM 1399 C CA . GLN A 1 175 ? -10.617 -7.185 10.573 1.00 97.50 175 GLN A CA 1
ATOM 1400 C C . GLN A 1 175 ? -10.483 -7.580 12.050 1.00 97.50 175 GLN A C 1
ATOM 1402 O O . GLN A 1 175 ? -9.743 -6.960 12.813 1.00 97.50 175 GLN A O 1
ATOM 1407 N N . THR A 1 176 ? -11.173 -8.644 12.456 1.00 95.75 176 THR A N 1
ATOM 1408 C CA . THR A 1 176 ? -10.990 -9.295 13.769 1.00 95.75 176 THR A CA 1
ATOM 1409 C C . THR A 1 176 ? -10.193 -10.593 13.668 1.00 95.75 176 THR A C 1
ATOM 1411 O O . THR A 1 176 ? -9.527 -10.975 14.624 1.00 95.75 176 THR A O 1
ATOM 1414 N N . VAL A 1 177 ? -10.223 -11.244 12.502 1.00 95.56 177 VAL A N 1
ATOM 1415 C CA . VAL A 1 177 ? -9.516 -12.495 12.206 1.00 95.56 177 VAL A CA 1
ATOM 1416 C C . VAL A 1 177 ? -8.673 -12.301 10.952 1.00 95.56 177 VAL A C 1
ATOM 1418 O O . VAL A 1 177 ? -9.102 -11.643 10.003 1.00 95.56 177 VAL A O 1
ATOM 1421 N N . LYS A 1 178 ? -7.450 -12.838 10.972 1.00 94.12 178 LYS A N 1
ATOM 1422 C CA . LYS A 1 178 ? -6.514 -12.749 9.851 1.00 94.12 178 LYS A CA 1
ATOM 1423 C C . LYS A 1 178 ? -6.995 -13.650 8.715 1.00 94.12 178 LYS A C 1
ATOM 1425 O O . LYS A 1 178 ? -7.318 -14.811 8.955 1.00 94.12 178 LYS A O 1
ATOM 1430 N N . ASP A 1 179 ? -6.978 -13.136 7.490 1.00 93.75 179 ASP A N 1
ATOM 1431 C CA . ASP A 1 179 ? -7.155 -13.975 6.307 1.00 93.75 179 ASP A CA 1
ATOM 1432 C C . ASP A 1 179 ? -5.884 -14.805 6.069 1.00 93.75 179 ASP A C 1
ATOM 1434 O O . ASP A 1 179 ? -4.774 -14.275 6.002 1.00 93.75 179 ASP A O 1
ATOM 1438 N N . THR A 1 180 ? -6.046 -16.122 5.987 1.00 93.44 180 THR A N 1
ATOM 1439 C CA . THR A 1 180 ? -4.948 -17.077 5.763 1.00 93.44 180 THR A CA 1
ATOM 1440 C C . THR A 1 180 ? -4.912 -17.601 4.329 1.00 93.44 180 THR A C 1
ATOM 1442 O O . THR A 1 180 ? -4.038 -18.394 3.987 1.00 93.44 180 THR A O 1
ATOM 1445 N N . THR A 1 181 ? -5.834 -17.144 3.483 1.00 94.31 181 THR A N 1
ATOM 1446 C CA . THR A 1 181 ? -5.945 -17.543 2.083 1.00 94.31 181 THR A CA 1
ATOM 1447 C C . THR A 1 181 ? -4.860 -16.877 1.244 1.00 94.31 181 THR A C 1
ATOM 1449 O O . THR A 1 181 ? -4.608 -15.675 1.358 1.00 94.31 181 THR A O 1
ATOM 1452 N N . HIS A 1 182 ? -4.256 -17.644 0.337 1.00 94.81 182 HIS A N 1
ATOM 1453 C CA . HIS A 1 182 ? -3.391 -17.104 -0.707 1.00 94.81 182 HIS A CA 1
ATOM 1454 C C . HIS A 1 182 ? -4.213 -16.614 -1.896 1.00 94.81 182 HIS A C 1
ATOM 1456 O O . HIS A 1 182 ? -5.027 -17.352 -2.455 1.00 94.81 182 HIS A O 1
ATOM 1462 N N . TYR A 1 183 ? -3.939 -15.393 -2.348 1.00 94.50 183 TYR A N 1
ATOM 1463 C CA . TYR A 1 183 ? -4.553 -14.841 -3.555 1.00 94.50 183 TYR A CA 1
ATOM 1464 C C . TYR A 1 183 ? -3.512 -14.599 -4.634 1.00 94.50 183 TYR A C 1
ATOM 1466 O O . TYR A 1 183 ? -2.462 -14.006 -4.394 1.00 94.50 183 TYR A O 1
ATOM 1474 N N . TYR A 1 184 ? -3.836 -15.014 -5.855 1.00 93.88 184 TYR A N 1
ATOM 1475 C CA . TYR A 1 184 ? -3.032 -14.702 -7.026 1.00 93.88 184 TYR A CA 1
ATOM 1476 C C . TYR A 1 184 ? -3.353 -13.300 -7.536 1.00 93.88 184 TYR A C 1
ATOM 1478 O O . TYR A 1 184 ? -4.462 -13.036 -8.016 1.00 93.88 184 TYR A O 1
ATOM 1486 N N . LEU A 1 185 ? -2.368 -12.407 -7.462 1.00 93.31 185 LEU A N 1
ATOM 1487 C CA . LEU A 1 185 ? -2.465 -11.058 -8.010 1.00 93.31 185 LEU A CA 1
ATOM 1488 C C . LEU A 1 185 ? -1.632 -10.941 -9.292 1.00 93.31 185 LEU A C 1
ATOM 1490 O O . LEU A 1 185 ? -0.578 -11.577 -9.406 1.00 93.31 185 LEU A O 1
ATOM 1494 N N . PRO A 1 186 ? -2.095 -10.151 -10.278 1.00 90.25 186 PRO A N 1
ATOM 1495 C CA . PRO A 1 186 ? -1.303 -9.873 -11.466 1.00 90.25 186 PRO A CA 1
ATOM 1496 C C . PRO A 1 186 ? -0.073 -9.036 -11.102 1.00 90.25 186 PRO A C 1
ATOM 1498 O O . PRO A 1 186 ? -0.118 -8.213 -10.184 1.00 90.25 186 PRO A O 1
ATOM 1501 N N . ASN A 1 187 ? 1.002 -9.206 -11.868 1.00 84.50 187 ASN A N 1
ATOM 1502 C CA . ASN A 1 187 ? 2.108 -8.255 -11.847 1.00 84.50 187 ASN A CA 1
ATOM 1503 C C . ASN A 1 187 ? 1.646 -6.890 -12.376 1.00 84.50 187 ASN A C 1
ATOM 1505 O O . ASN A 1 187 ? 0.676 -6.793 -13.134 1.00 84.50 187 ASN A O 1
ATOM 1509 N N . ALA A 1 188 ? 2.351 -5.829 -11.985 1.00 88.38 188 ALA A N 1
ATOM 1510 C CA . ALA A 1 188 ? 2.088 -4.522 -12.554 1.00 88.38 188 ALA A CA 1
ATOM 1511 C C . ALA A 1 188 ? 2.627 -4.431 -13.992 1.00 88.38 188 ALA A C 1
ATOM 1513 O O . ALA A 1 188 ? 3.752 -4.854 -14.278 1.00 88.38 188 ALA A O 1
ATOM 1514 N N . GLU A 1 189 ? 1.830 -3.855 -14.885 1.00 84.56 189 GLU A N 1
ATOM 1515 C CA . GLU A 1 189 ? 2.111 -3.766 -16.315 1.00 84.56 189 GLU A CA 1
ATOM 1516 C C . GLU A 1 189 ? 2.444 -2.333 -16.741 1.00 84.56 189 GLU A C 1
ATOM 1518 O O . GLU A 1 189 ? 2.288 -1.360 -15.992 1.00 84.56 189 GLU A O 1
ATOM 1523 N N . TRP A 1 190 ? 2.966 -2.241 -17.960 1.00 73.50 190 TRP A N 1
ATOM 1524 C CA . TRP A 1 190 ? 3.118 -0.993 -18.689 1.00 73.50 190 TRP A CA 1
ATOM 1525 C C . TRP A 1 190 ? 1.739 -0.427 -19.024 1.00 73.50 190 TRP A C 1
ATOM 1527 O O . TRP A 1 190 ? 0.853 -1.180 -19.419 1.00 73.50 190 TRP A O 1
ATOM 1537 N N . TRP A 1 191 ? 1.573 0.882 -18.843 1.00 52.53 191 TRP A N 1
ATOM 1538 C CA . TRP A 1 191 ? 0.425 1.615 -19.370 1.00 52.53 191 TRP A CA 1
ATOM 1539 C C . TRP A 1 191 ? 0.686 2.063 -20.802 1.00 52.53 191 TRP A C 1
ATOM 1541 O O . TRP A 1 191 ? 1.869 2.351 -21.109 1.00 52.53 191 TRP A O 1
#

Sequence (191 aa):
MGIKEGITAKKVIKIFIICLIVGFILFVFAIIQTVKTKSTNISKKAPYKEVLGKELVTKRPIRLFMEQTPTKKEYPYAMSDTNQTFWKSYTAMLQADEPVIKLSDSVEANAKVVFDKAVMYTNGVSGSSNPRLFGTLTSGDGKTYKVEFLWGTYDYNYPWKVSQRGYLFELAPWQTVKDTTHYYLPNAEWW

pLDDT: mean 91.99, std 9.38, range [41.41, 98.69]

Secondary structure (DSSP, 8-state):
--------HHHHHHHHHHHHHHHHHHHHHHHHHHHSPEEEE-TTSTTHHHHBTSEEE-SS-EEEEEESS-S-TT--EEEE-TTSTHHHHHHHHHTSSS-SEEEEEEEPTT-EEEEEEEEEEE-TTT--EEEEEEEEEE-TTS-EEEEEEE--EE-TTSPPBTTEEEEE----TT-SS-----EEEEPP---

Radius of gyration: 24.02 Å; Cα contacts (8 Å, |Δi|>4): 374; chains: 1; bounding box: 52×36×85 Å

Foldseek 3Di:
DDDPPDCDPVNVVVVVVVCVVVVVVVVVVVVCVLQDKFKDFCCVFPPNVVQAQDWFFFPFKKWWKAALDDPDPQARTEIDDPQDPCPVVQVVLCPDPDRRMDTPDIAGGRKIWHFHTKMWIAGSHPRDIWIKTWTWIAGPVGDIHTHIYTWWDFDPPDDDDPQWTWTATTQDRRHPDGDGDTTTDHHGDDD

Organism: NCBI:txid1010

Mean predicted aligned error: 6.1 Å

Nearest PDB structures (foldseek):
  3htn-assembly1_C  TM=4.234E-01  e=1.793E+00  Bacteroides thetaiotaomicron VPI-5482
  3htn-assembly1_B  TM=3.861E-01  e=3.644E+00  Bacteroides thetaiotaomicron VPI-5482
  3px2-assembly1_D  TM=4.288E-01  e=4.533E+00  Streptomyces fradiae
  1qz0-assembly1_A  TM=4.365E-01  e=4.292E+00  Yersinia pestis
  3bm8-assembly1_A  TM=4.840E-01  e=7.408E+00  unclassified